Protein AF-0000000076057949 (afdb_homodimer)

InterPro domains:
  IPR003599 Immunoglobulin domain subtype [SM00409] (19-117)
  IPR007110 Immunoglobulin-like domain [PS50835] (12-117)
  IPR013106 Immunoglobulin V-set domain [PF07686] (18-107)
  IPR013106 Immunoglobulin V-set domain [SM00406] (29-106)
  IPR013783 Immunoglobulin-like fold [G3DSA:2.60.40.10] (4-109)
  IPR036179 Immunoglobulin-like domain superfamily [SSF48726] (15-109)
  IPR050150 Immunoglobulin Variable Light Chain [PTHR23267] (11-106)

Foldseek 3Di:
DPCVVPPPVLPLDKDKDWDPDDDDDAQAKDKIKIFIPWFFDDDPRFGAKWKWWAAPPDDIDTAAGRFAHGDPPHDPQWGKDDGGGMIMIMGGRDDPVRPTDMDMDGHHVNHDDDDDD/DPCVVPPPVLPLDKDKDWDPDDDDDAQAKDKIKIFIPWFFDDDPRFGAKWKWWAAPPDDIDTAAGRFAHGDPPHDPQWGKDDGGGMIMIMGGRDDPVRPTDMDMDGHHVNHDDDDDD

Solvent-accessible surface area (backbone atoms only — not comparable to full-atom values): 12285 Å² total; per-residue (Å²): 134,82,69,79,63,78,63,61,81,62,47,14,54,44,42,39,40,24,60,36,67,46,80,43,41,64,60,37,71,48,77,46,57,41,35,39,81,53,50,33,38,69,57,96,90,31,46,39,29,31,35,32,41,29,40,91,97,48,72,76,37,78,37,24,40,48,40,50,44,68,31,90,90,48,60,82,44,55,45,37,43,71,56,61,34,45,33,35,40,36,35,44,55,34,44,64,84,63,40,27,30,35,31,75,49,74,41,48,75,57,17,26,33,35,44,45,99,134,83,68,78,63,77,62,63,82,58,49,13,54,46,41,38,42,23,58,37,67,46,80,43,41,63,61,37,72,49,76,45,55,39,36,39,80,55,50,35,38,69,56,98,91,32,45,41,28,32,36,30,39,29,40,92,97,48,73,75,36,80,36,24,40,48,40,50,42,68,32,92,90,47,61,85,46,56,45,37,41,72,56,61,35,45,33,35,40,35,36,44,56,33,44,64,85,63,40,27,29,36,34,76,49,74,42,47,75,58,17,26,35,36,44,44,101

Secondary structure (DSSP, 8-state):
-------S---SEEEEE--SEEEE-TT--EEEEEEESSPPPEETTEE-EEEEEE-TTS--EEEEETTTEEPTT--TTEEEEEETTEEEEEE-S--GGG-EEEEEEE----SEEEEE-/-------S---SEEEEE--SEEEE-TT--EEEEEEESSPPPEETTEE-EEEEEE-TTS--EEEEETTTEEPTT--TTEEEEEETTEEEEEE-S--GGG-EEEEEEE----SEEEEE-

Sequence (234 aa):
MNDLFLSAGCSGQLTVTQPPVKTSTPGSTVTISCKTNQAVFTYSNQDYLHWYQQKSGQPPKLLIKYVSTRESGTPARFSGSGSSSDFTLTISGVQAEDAAVYYCQAFTGVGTGLTAHMNDLFLSAGCSGQLTVTQPPVKTSTPGSTVTISCKTNQAVFTYSNQDYLHWYQQKSGQPPKLLIKYVSTRESGTPARFSGSGSSSDFTLTISGVQAEDAAVYYCQAFTGVGTGLTAH

Nearest PDB structures (foldseek):
  6c9u-assembly1_L  TM=9.571E-01  e=1.011E-09  Homo sapiens
  6hgu-assembly2_L  TM=9.460E-01  e=1.191E-09  Mus musculus
  7s6d-assembly1_F  TM=8.930E-01  e=6.900E-10  Homo sapiens
  8ee0-assembly1_L-2  TM=9.539E-01  e=3.749E-09  Homo sapiens
  7s6d-assembly1_G  TM=8.900E-01  e=1.947E-09  Homo sapiens

pLDDT: mean 90.85, std 17.59, range [26.58, 98.88]

Organism: Dicentrarchus labrax (NCBI:txid13489)

Structure (mmCIF, N/CA/C/O backbone):
data_AF-0000000076057949-model_v1
#
loop_
_entity.id
_entity.type
_entity.pdbx_description
1 polymer 'Ig-like domain-containing protein'
#
loop_
_atom_site.group_PDB
_atom_site.id
_atom_site.type_symbol
_atom_site.label_atom_id
_atom_site.label_alt_id
_atom_site.label_comp_id
_atom_site.label_asym_id
_atom_site.label_entity_id
_atom_site.label_seq_id
_atom_site.pdbx_PDB_ins_code
_atom_site.Cartn_x
_atom_site.Cartn_y
_atom_site.Cartn_z
_atom_site.occupancy
_atom_site.B_iso_or_equiv
_atom_site.auth_seq_id
_atom_site.auth_comp_id
_atom_site.auth_asym_id
_atom_site.auth_atom_id
_atom_site.pdbx_PDB_model_num
ATOM 1 N N . MET A 1 1 ? 17.672 27.609 5.109 1 26.58 1 MET A N 1
ATOM 2 C CA . MET A 1 1 ? 16.359 27.547 4.477 1 26.58 1 MET A CA 1
ATOM 3 C C . MET A 1 1 ? 16.312 26.453 3.414 1 26.58 1 MET A C 1
ATOM 5 O O . MET A 1 1 ? 16.578 26.719 2.24 1 26.58 1 MET A O 1
ATOM 9 N N . ASN A 1 2 ? 16.953 25.328 3.699 1 26.84 2 ASN A N 1
ATOM 10 C CA . ASN A 1 2 ? 17.219 24.109 2.938 1 26.84 2 ASN A CA 1
ATOM 11 C C . ASN A 1 2 ? 15.922 23.484 2.418 1 26.84 2 ASN A C 1
ATOM 13 O O . ASN A 1 2 ? 15.117 22.984 3.199 1 26.84 2 ASN A O 1
ATOM 17 N N . ASP A 1 3 ? 15.367 24.125 1.371 1 32.06 3 ASP A N 1
ATOM 18 C CA . ASP A 1 3 ? 14.219 23.766 0.553 1 32.06 3 ASP A CA 1
ATOM 19 C C . ASP A 1 3 ? 14.312 22.312 0.081 1 32.06 3 ASP A C 1
ATOM 21 O O . ASP A 1 3 ? 14.992 22.031 -0.91 1 32.06 3 ASP A O 1
ATOM 25 N N . LEU A 1 4 ? 14.758 21.516 0.885 1 33.97 4 LEU A N 1
ATOM 26 C CA . LEU A 1 4 ? 14.812 20.141 0.366 1 33.97 4 LEU A CA 1
ATOM 27 C C . LEU A 1 4 ? 13.555 19.828 -0.431 1 33.97 4 LEU A C 1
ATOM 29 O O . LEU A 1 4 ? 12.484 19.609 0.147 1 33.97 4 LEU A O 1
ATOM 33 N N . PHE A 1 5 ? 13.32 20.766 -1.434 1 36.41 5 PHE A N 1
ATOM 34 C CA . PHE A 1 5 ? 12.234 20.625 -2.398 1 36.41 5 PHE A CA 1
ATOM 35 C C . PHE A 1 5 ? 12.266 19.25 -3.045 1 36.41 5 PHE A C 1
ATOM 37 O O . PHE A 1 5 ? 13.211 18.906 -3.762 1 36.41 5 PHE A O 1
ATOM 44 N N . LEU A 1 6 ? 11.922 18.281 -2.301 1 38.91 6 LEU A N 1
ATOM 45 C CA . LEU A 1 6 ? 11.664 17.016 -2.965 1 38.91 6 LEU A CA 1
ATOM 46 C C . LEU A 1 6 ? 10.977 17.234 -4.309 1 38.91 6 LEU A C 1
ATOM 48 O O . LEU A 1 6 ? 9.836 17.719 -4.355 1 38.91 6 LEU A O 1
ATOM 52 N N . SER A 1 7 ? 11.719 17.906 -5.336 1 33.53 7 SER A N 1
ATOM 53 C CA . SER A 1 7 ? 11.32 18.078 -6.73 1 33.53 7 SER A CA 1
ATOM 54 C C . SER A 1 7 ? 10.68 16.797 -7.277 1 33.53 7 SER A C 1
ATOM 56 O O . SER A 1 7 ? 10.602 16.609 -8.49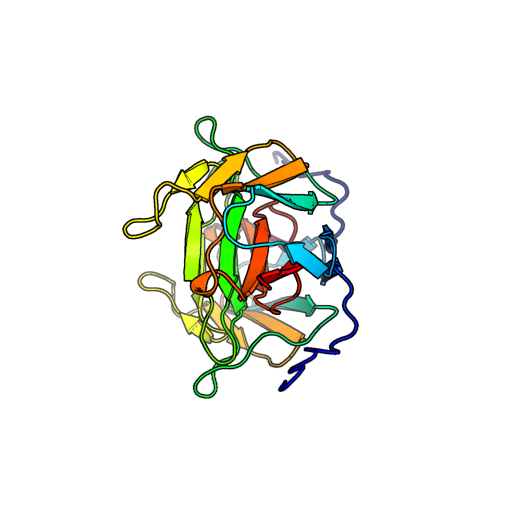2 1 33.53 7 SER A O 1
ATOM 58 N N . ALA A 1 8 ? 10.945 15.664 -6.719 1 40.59 8 ALA A N 1
ATOM 59 C CA . ALA A 1 8 ? 10.367 14.688 -7.637 1 40.59 8 ALA A CA 1
ATOM 60 C C . ALA A 1 8 ? 9.078 15.211 -8.258 1 40.59 8 ALA A C 1
ATOM 62 O O . ALA A 1 8 ? 8.383 16.031 -7.66 1 40.59 8 ALA A O 1
ATOM 63 N N . GLY A 1 9 ? 8.992 15.211 -9.594 1 41.53 9 GLY A N 1
ATOM 64 C CA . GLY A 1 9 ? 7.73 15.398 -10.289 1 41.53 9 GLY A CA 1
ATOM 65 C C . GLY A 1 9 ? 6.523 15.125 -9.414 1 41.53 9 GLY A C 1
ATOM 66 O O . GLY A 1 9 ? 6.297 13.984 -8.992 1 41.53 9 GLY A O 1
ATOM 67 N N . CYS A 1 10 ? 6.156 15.969 -8.594 1 48.06 10 CYS A N 1
ATOM 68 C CA . CYS A 1 10 ? 5.102 16.047 -7.59 1 48.06 10 CYS A CA 1
ATOM 69 C C . CYS A 1 10 ? 3.846 15.328 -8.055 1 48.06 10 CYS A C 1
ATOM 71 O O . CYS A 1 10 ? 2.893 15.961 -8.516 1 48.06 10 CYS A O 1
ATOM 73 N N . SER A 1 11 ? 3.904 14.508 -9.031 1 58.25 11 SER A N 1
ATOM 74 C CA . SER A 1 11 ? 2.572 14.023 -9.375 1 58.25 11 SER A CA 1
ATOM 75 C C . SER A 1 11 ? 1.945 13.258 -8.211 1 58.25 11 SER A C 1
ATOM 77 O O . SER A 1 11 ? 2.645 12.578 -7.461 1 58.25 11 SER A O 1
ATOM 79 N N . GLY A 1 12 ? 1.208 13.984 -7.43 1 76.44 12 GLY A N 1
ATOM 80 C CA . GLY A 1 12 ? 0.302 13.438 -6.434 1 76.44 12 GLY A CA 1
ATOM 81 C C . GLY A 1 12 ? -0.39 12.172 -6.891 1 76.44 12 GLY A C 1
ATOM 82 O O . GLY A 1 12 ? -1.424 11.789 -6.34 1 76.44 12 GLY A O 1
ATOM 83 N N . GLN A 1 13 ? 0.354 11.633 -8.125 1 91.44 13 GLN A N 1
ATOM 84 C CA . GLN A 1 13 ? -0.381 10.477 -8.617 1 91.44 13 GLN A CA 1
ATOM 85 C C . GLN A 1 13 ? 0.526 9.25 -8.727 1 91.44 13 GLN A C 1
ATOM 87 O O . GLN A 1 13 ? 1.551 9.289 -9.406 1 91.44 13 GLN A O 1
ATOM 92 N N . LEU A 1 14 ? 0.176 8.289 -8.07 1 93.5 14 LEU A N 1
ATOM 93 C CA . LEU A 1 14 ? 0.818 6.984 -8.188 1 93.5 14 LEU A CA 1
ATOM 94 C C . LEU A 1 14 ? -0.014 6.047 -9.055 1 93.5 14 LEU A C 1
ATOM 96 O O . LEU A 1 14 ? -1.227 5.926 -8.859 1 93.5 14 LEU A O 1
ATOM 100 N N . THR A 1 15 ? 0.694 5.445 -10.039 1 95.19 15 THR A N 1
ATOM 101 C CA . THR A 1 15 ? 0.052 4.414 -10.844 1 95.19 15 THR A CA 1
ATOM 102 C C . THR A 1 15 ? 0.803 3.092 -10.727 1 95.19 15 THR A C 1
ATOM 104 O O . THR A 1 15 ? 2.031 3.057 -10.836 1 95.19 15 THR A O 1
ATOM 107 N N . VAL A 1 16 ? 0.103 2.072 -10.43 1 95.88 16 VAL A N 1
ATOM 108 C CA . VAL A 1 16 ? 0.6 0.7 -10.375 1 95.88 16 VAL A CA 1
ATOM 109 C C . VAL A 1 16 ? -0.061 -0.131 -11.477 1 95.88 16 VAL A C 1
ATOM 111 O O . VAL A 1 16 ? -1.289 -0.164 -11.586 1 95.88 16 VAL A O 1
ATOM 114 N N . THR A 1 17 ? 0.812 -0.782 -12.273 1 96.56 17 THR A N 1
ATOM 115 C CA . THR A 1 17 ? 0.299 -1.527 -13.422 1 96.56 17 THR A CA 1
ATOM 116 C C . THR A 1 17 ? 0.653 -3.008 -13.305 1 96.56 17 THR A C 1
ATOM 118 O O . THR A 1 17 ? 1.817 -3.359 -13.102 1 96.56 17 THR A O 1
ATOM 121 N N . GLN A 1 18 ? -0.346 -3.861 -13.398 1 97.19 18 GLN A N 1
ATOM 122 C CA . GLN A 1 18 ? -0.23 -5.316 -13.422 1 97.19 18 GLN A CA 1
ATOM 123 C C . GLN A 1 18 ? -1.161 -5.926 -14.469 1 97.19 18 GLN A C 1
ATOM 125 O O . GLN A 1 18 ? -2.223 -5.367 -14.766 1 97.19 18 GLN A O 1
ATOM 130 N N . PRO A 1 19 ? -0.672 -7.078 -15.125 1 95.12 19 PRO A N 1
ATOM 131 C CA . PRO A 1 19 ? -1.662 -7.762 -15.961 1 95.12 19 PRO A CA 1
ATOM 132 C C . PRO A 1 19 ? -2.887 -8.219 -15.172 1 95.12 19 PRO A C 1
ATOM 134 O O . PRO A 1 19 ? -2.756 -8.688 -14.039 1 95.12 19 PRO A O 1
ATOM 137 N N . PRO A 1 20 ? -4.039 -8.086 -15.797 1 93.19 20 PRO A N 1
ATOM 138 C CA . PRO A 1 20 ? -5.254 -8.336 -15.023 1 93.19 20 PRO A CA 1
ATOM 139 C C . PRO A 1 20 ? -5.457 -9.812 -14.703 1 93.19 20 PRO A C 1
ATOM 141 O O . PRO A 1 20 ? -6.023 -10.148 -13.656 1 93.19 20 PRO A O 1
ATOM 144 N N . VAL A 1 21 ? -5.016 -10.672 -15.656 1 94.06 21 VAL A N 1
ATOM 145 C CA . VAL A 1 21 ? -5.316 -12.078 -15.438 1 94.06 21 VAL A CA 1
ATOM 146 C C . VAL A 1 21 ? -4.152 -12.938 -15.93 1 94.06 21 VAL A C 1
ATOM 148 O O . VAL A 1 21 ? -3.529 -12.625 -16.938 1 94.06 21 V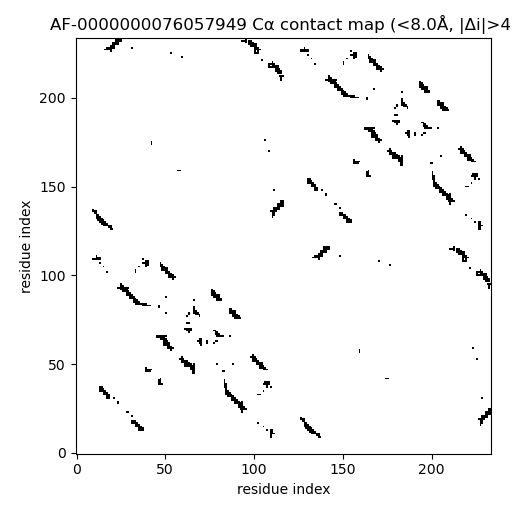AL A O 1
ATOM 151 N N . LYS A 1 22 ? -3.91 -13.992 -15.156 1 94.5 22 LYS A N 1
ATOM 152 C CA . LYS A 1 22 ? -3.002 -15.07 -15.547 1 94.5 22 LYS A CA 1
ATOM 153 C C . LYS A 1 22 ? -3.637 -16.438 -15.312 1 94.5 22 LYS A C 1
ATOM 155 O O . LYS A 1 22 ? -4.301 -16.656 -14.297 1 94.5 22 LYS A O 1
ATOM 160 N N . THR A 1 23 ? -3.521 -17.266 -16.328 1 93.38 23 THR A N 1
ATOM 161 C CA . THR A 1 23 ? -3.982 -18.656 -16.203 1 93.38 23 THR A CA 1
ATOM 162 C C . THR A 1 23 ? -2.801 -19.625 -16.203 1 93.38 23 THR A C 1
ATOM 164 O O . THR A 1 23 ? -1.881 -19.469 -17.016 1 93.38 23 THR A O 1
ATOM 167 N N . SER A 1 24 ? -2.855 -20.531 -15.242 1 94.25 24 SER A N 1
ATOM 168 C CA . SER A 1 24 ? -1.757 -21.484 -15.156 1 94.25 24 SER A CA 1
ATOM 169 C C . SER A 1 24 ? -2.271 -22.906 -14.883 1 94.25 24 SER A C 1
ATOM 171 O O . SER A 1 24 ? -3.441 -23.078 -14.539 1 94.25 24 SER A O 1
ATOM 173 N N . THR A 1 25 ? -1.437 -23.906 -15.18 1 94.81 25 THR A N 1
ATOM 174 C CA . THR A 1 25 ? -1.717 -25.297 -14.82 1 94.81 25 THR A CA 1
ATOM 175 C C . THR A 1 25 ? -0.937 -25.703 -13.57 1 94.81 25 THR A C 1
ATOM 177 O O . THR A 1 25 ? 0.199 -25.266 -13.375 1 94.81 25 THR A O 1
ATOM 180 N N . PRO A 1 26 ? -1.623 -26.547 -12.75 1 95.62 26 PRO A N 1
ATOM 181 C CA . PRO A 1 26 ? -0.889 -27 -11.57 1 95.62 26 PRO A CA 1
ATOM 182 C C . PRO A 1 26 ? 0.47 -27.609 -11.914 1 95.62 26 PRO A C 1
ATOM 184 O O . PRO A 1 26 ? 0.593 -28.344 -12.906 1 95.62 26 PRO A O 1
ATOM 187 N N . GLY A 1 27 ? 1.409 -27.25 -11.109 1 97.19 27 GLY A N 1
ATOM 188 C CA . GLY A 1 27 ? 2.75 -27.766 -11.328 1 97.19 27 GLY A CA 1
ATOM 189 C C . GLY A 1 27 ? 3.627 -26.828 -12.133 1 97.19 27 GLY A C 1
ATOM 190 O O . GLY A 1 27 ? 4.852 -26.969 -12.133 1 97.19 27 GLY A O 1
ATOM 191 N N . SER A 1 28 ? 3.014 -25.859 -12.781 1 97.44 28 SER A N 1
ATOM 192 C CA . SER A 1 28 ? 3.754 -24.922 -13.625 1 97.44 28 SER A CA 1
ATOM 193 C C . SER A 1 28 ? 4.332 -23.781 -12.805 1 97.44 28 SER A C 1
ATOM 195 O O . SER A 1 28 ? 4.105 -23.688 -11.594 1 97.44 28 SER A O 1
ATOM 197 N N . THR A 1 29 ? 5.199 -23 -13.375 1 98.31 29 THR A N 1
ATOM 198 C CA . THR A 1 29 ? 5.707 -21.75 -12.812 1 98.31 29 THR A CA 1
ATOM 199 C C . THR A 1 29 ? 5.043 -20.547 -13.461 1 98.31 29 THR A C 1
ATOM 201 O O . THR A 1 29 ? 4.938 -20.469 -14.688 1 98.31 29 THR A O 1
ATOM 204 N N . VAL A 1 30 ? 4.547 -19.656 -12.688 1 97.94 30 VAL A N 1
ATOM 205 C CA . VAL A 1 30 ? 3.918 -18.453 -13.195 1 97.94 30 VAL A CA 1
ATOM 206 C C . VAL A 1 30 ? 4.648 -17.219 -12.656 1 97.94 30 VAL A C 1
ATOM 208 O O . VAL A 1 30 ? 5.129 -17.234 -11.516 1 97.94 30 VAL A O 1
ATOM 211 N N . THR A 1 31 ? 4.754 -16.156 -13.5 1 98.5 31 THR A N 1
ATOM 212 C CA . THR A 1 31 ? 5.312 -14.883 -13.086 1 98.5 31 THR A CA 1
ATOM 213 C C . THR A 1 31 ? 4.281 -13.766 -13.234 1 98.5 31 THR A C 1
ATOM 215 O O . THR A 1 31 ? 3.514 -13.75 -14.195 1 98.5 31 THR A O 1
ATOM 218 N N . ILE A 1 32 ? 4.242 -12.906 -12.281 1 97.56 32 ILE A N 1
ATOM 219 C CA . ILE A 1 32 ? 3.359 -11.742 -12.289 1 97.56 32 ILE A CA 1
ATOM 220 C C . ILE A 1 32 ? 4.191 -10.469 -12.18 1 97.56 32 ILE A C 1
ATOM 222 O O . ILE A 1 32 ? 4.945 -10.289 -11.219 1 97.56 32 ILE A O 1
ATOM 226 N N . SER A 1 33 ? 4.023 -9.633 -13.148 1 98 33 SER A N 1
ATOM 227 C CA . SER A 1 33 ? 4.789 -8.391 -13.141 1 98 33 SER A CA 1
ATOM 228 C C . SER A 1 33 ? 4.035 -7.277 -12.422 1 98 33 SER A C 1
ATOM 230 O O . SER A 1 33 ? 2.803 -7.293 -12.367 1 98 33 SER A O 1
ATOM 232 N N . CYS A 1 34 ? 4.754 -6.332 -11.898 1 97.88 34 CYS A N 1
ATOM 233 C CA . CYS A 1 34 ? 4.25 -5.102 -11.297 1 97.88 34 CYS A CA 1
ATOM 234 C C . CYS A 1 34 ? 5.148 -3.922 -11.641 1 97.88 34 CYS A C 1
ATOM 236 O O . CYS A 1 34 ? 6.34 -3.926 -11.32 1 97.88 34 CYS A O 1
ATOM 238 N N . LYS A 1 35 ? 4.551 -2.93 -12.305 1 97.69 35 LYS A N 1
ATOM 239 C CA . LYS A 1 35 ? 5.289 -1.72 -12.648 1 97.69 35 LYS A CA 1
ATOM 240 C C . LYS A 1 35 ? 4.656 -0.488 -12.008 1 97.69 35 LYS A C 1
ATOM 242 O O . LYS A 1 35 ? 3.432 -0.364 -11.961 1 97.69 35 LYS A O 1
ATOM 247 N N . THR A 1 36 ? 5.5 0.344 -11.484 1 96.19 36 THR A N 1
ATOM 248 C CA . THR A 1 36 ? 5.055 1.631 -10.961 1 96.19 36 THR A CA 1
ATOM 249 C C . THR A 1 36 ? 5.559 2.773 -11.836 1 96.19 36 THR A C 1
ATOM 251 O O . THR A 1 36 ? 6.578 2.639 -12.516 1 96.19 36 THR A O 1
ATOM 254 N N . ASN A 1 37 ? 4.805 3.854 -11.836 1 95.19 37 ASN A N 1
ATOM 255 C CA . ASN A 1 37 ? 5.219 4.988 -12.656 1 95.19 37 ASN A CA 1
ATOM 256 C C . ASN A 1 37 ? 6.355 5.77 -12 1 95.19 37 ASN A C 1
ATOM 258 O O . ASN A 1 37 ? 6.945 6.656 -12.617 1 95.19 37 ASN A O 1
ATOM 262 N N . GLN A 1 38 ? 6.66 5.473 -10.742 1 93.5 38 GLN A N 1
ATOM 263 C CA . GLN A 1 38 ? 7.777 6.027 -9.984 1 93.5 38 GLN A CA 1
ATOM 264 C C . GLN A 1 38 ? 8.547 4.934 -9.25 1 93.5 38 GLN A C 1
ATOM 266 O O . GLN A 1 38 ? 7.965 3.932 -8.828 1 93.5 38 GLN A O 1
ATOM 271 N N . ALA A 1 39 ? 9.859 5.168 -9.164 1 96.12 39 ALA A N 1
ATOM 272 C CA . ALA A 1 39 ? 10.648 4.227 -8.375 1 96.12 39 ALA A CA 1
ATOM 273 C C . ALA A 1 39 ? 10.148 4.168 -6.934 1 96.12 39 ALA A C 1
ATOM 275 O O . ALA A 1 39 ? 9.703 5.18 -6.383 1 96.12 39 ALA A O 1
ATOM 276 N N . VAL A 1 40 ? 10.289 2.988 -6.332 1 97.56 40 VAL A N 1
ATOM 277 C CA . VAL A 1 40 ? 9.906 2.848 -4.934 1 97.56 40 VAL A CA 1
ATOM 278 C C . VAL A 1 40 ? 11.023 3.377 -4.035 1 97.56 40 VAL A C 1
ATOM 280 O O . VAL A 1 40 ? 12.164 3.539 -4.48 1 97.56 40 VAL A O 1
ATOM 283 N N . PHE A 1 41 ? 10.656 3.754 -2.879 1 96.62 41 PHE A N 1
ATOM 284 C CA . PHE A 1 41 ? 11.617 4.156 -1.856 1 96.62 41 PHE A CA 1
ATOM 285 C C . PHE A 1 41 ? 12.578 3.016 -1.532 1 96.62 41 PHE A C 1
ATOM 287 O O . PHE A 1 41 ? 12.164 1.855 -1.463 1 96.62 41 PHE A O 1
ATOM 294 N N . THR A 1 42 ? 13.852 3.34 -1.421 1 96.88 42 THR A N 1
ATOM 295 C CA . THR A 1 42 ? 14.883 2.381 -1.034 1 96.88 42 THR A CA 1
ATOM 296 C C . THR A 1 42 ? 15.523 2.779 0.29 1 96.88 42 THR A C 1
ATOM 298 O O . THR A 1 42 ? 15.883 3.941 0.485 1 96.88 42 THR A O 1
ATOM 301 N N . TYR A 1 43 ? 15.602 1.879 1.161 1 96.56 43 TY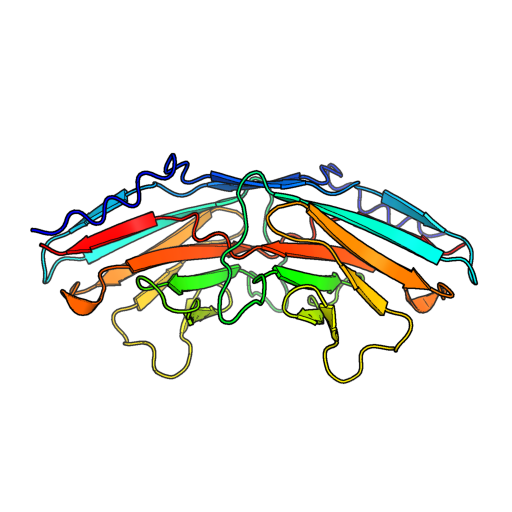R A N 1
ATOM 302 C CA . TYR A 1 43 ? 16.25 2.062 2.455 1 96.56 43 TYR A CA 1
ATOM 303 C C . TYR A 1 43 ? 17.031 0.817 2.852 1 96.56 43 TYR A C 1
ATOM 305 O O . TYR A 1 43 ? 16.516 -0.302 2.758 1 96.56 43 TYR A O 1
ATOM 313 N N . SER A 1 44 ? 18.375 0.979 3.346 1 95.75 44 SER A N 1
ATOM 314 C CA . SER A 1 44 ? 19.25 -0.122 3.73 1 95.75 44 SER A CA 1
ATOM 315 C C . SER A 1 44 ? 19.328 -1.183 2.637 1 95.75 44 SER A C 1
ATOM 317 O O . SER A 1 44 ? 19.188 -2.375 2.912 1 95.75 44 SER A O 1
ATOM 319 N N . ASN A 1 45 ? 19.266 -0.81 1.411 1 94.69 45 ASN A N 1
ATOM 320 C CA . ASN A 1 45 ? 19.438 -1.636 0.221 1 94.69 45 ASN A CA 1
ATOM 321 C C . ASN A 1 45 ? 18.203 -2.494 -0.046 1 94.69 45 ASN A C 1
ATOM 323 O O . ASN A 1 45 ? 18.297 -3.549 -0.676 1 94.69 45 ASN A O 1
ATOM 327 N N . GLN A 1 46 ? 17.141 -2.113 0.543 1 97.06 46 GLN A N 1
ATOM 328 C CA . GLN A 1 46 ? 15.891 -2.811 0.278 1 97.06 46 GLN A CA 1
ATOM 329 C C . GLN A 1 46 ? 14.875 -1.882 -0.378 1 97.06 46 GLN A C 1
ATOM 331 O O . GLN A 1 46 ? 14.68 -0.75 0.07 1 97.06 46 GLN A O 1
ATOM 336 N N . ASP A 1 47 ? 14.352 -2.367 -1.459 1 98.19 47 ASP A N 1
ATOM 337 C CA . ASP A 1 47 ? 13.242 -1.642 -2.08 1 98.19 47 ASP A CA 1
ATOM 338 C C . ASP A 1 47 ? 11.938 -1.903 -1.342 1 98.19 47 ASP A C 1
ATOM 340 O O . ASP A 1 47 ? 11.602 -3.053 -1.048 1 98.19 47 ASP A O 1
ATOM 344 N N . TYR A 1 48 ? 11.203 -0.817 -1.066 1 98.12 48 TYR A N 1
ATOM 345 C CA . TYR A 1 48 ? 9.992 -0.903 -0.264 1 98.12 48 TYR A CA 1
ATOM 346 C C . TYR A 1 48 ? 8.781 -1.229 -1.135 1 98.12 48 TYR A C 1
ATOM 348 O O . TYR A 1 48 ? 8.008 -0.337 -1.496 1 98.12 48 TYR A O 1
ATOM 356 N N . LEU A 1 49 ? 8.633 -2.445 -1.427 1 98.5 49 LEU A N 1
ATOM 357 C CA . LEU A 1 49 ? 7.5 -3.033 -2.137 1 98.5 49 LEU A CA 1
ATOM 358 C C . LEU A 1 49 ? 7.074 -4.348 -1.49 1 98.5 49 LEU A C 1
ATOM 360 O O . LEU A 1 49 ? 7.922 -5.168 -1.128 1 98.5 49 LEU A O 1
ATOM 364 N N . HIS A 1 50 ? 5.762 -4.496 -1.33 1 98.69 50 HIS A N 1
ATOM 365 C CA . HIS A 1 50 ? 5.215 -5.711 -0.736 1 98.69 50 HIS A CA 1
ATOM 366 C C . HIS A 1 50 ? 4.27 -6.418 -1.701 1 98.69 50 HIS A C 1
ATOM 368 O O . HIS A 1 50 ? 3.521 -5.766 -2.434 1 98.69 50 HIS A O 1
ATOM 374 N N . TRP A 1 51 ? 4.293 -7.77 -1.643 1 98.81 51 TRP A N 1
ATOM 375 C CA . TRP A 1 51 ? 3.332 -8.57 -2.395 1 98.81 51 TRP A CA 1
ATOM 376 C C . TRP A 1 51 ? 2.236 -9.102 -1.479 1 98.81 51 TRP A C 1
ATOM 378 O O . TRP A 1 51 ? 2.521 -9.633 -0.402 1 98.81 51 TRP A O 1
ATOM 388 N N . TYR A 1 52 ? 1.046 -8.938 -1.973 1 98.5 52 TYR A N 1
ATOM 389 C CA . TYR A 1 52 ? -0.116 -9.422 -1.238 1 98.5 52 TYR A CA 1
ATOM 390 C C . TYR A 1 52 ? -0.894 -10.445 -2.061 1 98.5 52 TYR A C 1
ATOM 392 O O . TYR A 1 52 ? -0.902 -10.383 -3.293 1 98.5 52 TYR A O 1
ATOM 400 N N . GLN A 1 53 ? -1.47 -11.359 -1.376 1 98.12 53 GLN A N 1
ATOM 401 C CA . GLN A 1 53 ? -2.445 -12.305 -1.897 1 98.12 53 GLN A CA 1
ATOM 402 C C . GLN A 1 53 ? -3.828 -12.062 -1.299 1 98.12 53 GLN A C 1
ATOM 404 O O . GLN A 1 53 ? -3.955 -11.828 -0.095 1 98.12 53 GLN A O 1
ATOM 409 N N . GLN A 1 54 ? -4.824 -12.062 -2.182 1 97.5 54 GLN A N 1
ATOM 410 C CA . GLN A 1 54 ? -6.188 -11.891 -1.686 1 97.5 54 GLN A CA 1
ATOM 411 C C . GLN A 1 54 ? -7.129 -12.93 -2.287 1 97.5 54 GLN A C 1
ATOM 413 O O . GLN A 1 54 ? -7.445 -12.875 -3.477 1 97.5 54 GLN A O 1
ATOM 418 N N . LYS A 1 55 ? -7.469 -13.828 -1.438 1 95.94 55 LYS A N 1
ATOM 419 C CA . LYS A 1 55 ? -8.461 -14.812 -1.846 1 95.94 55 LYS A CA 1
ATOM 420 C C . LYS A 1 55 ? -9.875 -14.242 -1.745 1 95.94 55 LYS A C 1
ATOM 422 O O . LYS A 1 55 ? -10.117 -13.305 -0.982 1 95.94 55 LYS A O 1
ATOM 427 N N . SER A 1 56 ? -10.781 -14.836 -2.537 1 93 56 SER A N 1
ATOM 428 C CA . SER A 1 56 ? -12.156 -14.336 -2.607 1 93 56 SER A CA 1
ATOM 429 C C . SER A 1 56 ? -12.781 -14.25 -1.219 1 93 56 SER A C 1
ATOM 431 O O . SER A 1 56 ? -12.75 -15.211 -0.455 1 93 56 SER A O 1
ATOM 433 N N . GLY A 1 57 ? -13.211 -12.938 -0.894 1 92.5 57 GLY A N 1
ATOM 434 C CA . GLY A 1 57 ? -13.93 -12.719 0.351 1 92.5 57 GLY A CA 1
ATOM 435 C C . GLY A 1 57 ? -13.016 -12.586 1.554 1 92.5 57 GLY A C 1
ATOM 436 O O . GLY A 1 57 ? -13.484 -12.438 2.684 1 92.5 57 GLY A O 1
ATOM 437 N N . GLN A 1 58 ? -11.789 -12.695 1.434 1 96.19 58 GLN A N 1
ATOM 438 C CA . GLN A 1 58 ? -10.836 -12.633 2.535 1 96.19 58 GLN A CA 1
ATOM 439 C C . GLN A 1 58 ? -9.992 -11.359 2.457 1 96.19 58 GLN A C 1
ATOM 441 O O . GLN A 1 58 ? -9.805 -10.797 1.377 1 96.19 58 GLN A O 1
ATOM 446 N N . PRO A 1 59 ? -9.539 -10.961 3.604 1 97 59 PRO A N 1
ATOM 447 C CA . PRO A 1 59 ? -8.625 -9.812 3.57 1 97 59 PRO A CA 1
ATOM 448 C C . PRO A 1 59 ? -7.289 -10.141 2.91 1 97 59 PRO A C 1
ATOM 450 O O . PRO A 1 59 ? -6.941 -11.312 2.76 1 97 59 PRO A O 1
ATOM 453 N N . PRO A 1 60 ? -6.605 -9.109 2.471 1 97.25 60 PRO A N 1
ATOM 454 C CA . PRO A 1 60 ? -5.289 -9.352 1.876 1 97.25 60 PRO A CA 1
ATOM 455 C C . PRO A 1 60 ? -4.305 -9.977 2.861 1 97.25 60 PRO A C 1
ATOM 457 O O . PRO A 1 60 ? -4.297 -9.617 4.043 1 97.25 60 PRO A O 1
ATOM 460 N N . LYS A 1 61 ? -3.553 -10.836 2.336 1 97.88 61 LYS A N 1
ATOM 461 C CA . LYS A 1 61 ? -2.484 -11.492 3.082 1 97.88 61 LYS A CA 1
ATOM 462 C C . LYS A 1 61 ? -1.113 -11.094 2.545 1 97.88 61 LYS A C 1
ATOM 464 O O . LYS A 1 61 ? -0.858 -11.195 1.343 1 97.88 61 LYS A O 1
ATOM 469 N N . LEU A 1 62 ? -0.265 -10.703 3.479 1 98.31 62 LEU A N 1
ATOM 470 C CA . LEU A 1 62 ? 1.101 -10.367 3.092 1 98.31 62 LEU A CA 1
ATOM 471 C C . LEU A 1 62 ? 1.896 -11.625 2.754 1 98.31 62 LEU A C 1
ATOM 473 O O . LEU A 1 62 ? 1.978 -12.547 3.566 1 98.31 62 LEU A O 1
ATOM 477 N N . LEU A 1 63 ? 2.49 -11.703 1.581 1 98.81 63 LEU A N 1
ATOM 478 C CA . LEU A 1 63 ? 3.291 -12.844 1.152 1 98.81 63 LEU A CA 1
ATOM 479 C C . LEU A 1 63 ? 4.781 -12.539 1.267 1 98.81 63 LEU A C 1
ATOM 481 O O . LEU A 1 63 ? 5.539 -13.328 1.834 1 98.81 63 LEU A O 1
ATOM 485 N N . ILE A 1 64 ? 5.172 -11.422 0.686 1 98.88 64 ILE A N 1
ATOM 486 C CA . ILE A 1 64 ? 6.578 -11.062 0.542 1 98.88 64 ILE A CA 1
ATOM 487 C C . ILE A 1 64 ? 6.766 -9.578 0.863 1 98.88 64 ILE A C 1
ATOM 489 O O . ILE A 1 64 ? 6.039 -8.727 0.344 1 98.88 64 ILE A O 1
ATOM 493 N N . LYS A 1 65 ? 7.723 -9.289 1.68 1 98.38 65 LYS A N 1
ATOM 494 C CA . LYS A 1 65 ? 8.078 -7.914 2.029 1 98.38 65 LYS A CA 1
ATOM 495 C C . LYS A 1 65 ? 9.367 -7.484 1.324 1 98.38 65 LYS A C 1
ATOM 497 O O . LYS A 1 65 ? 10.258 -8.305 1.093 1 98.38 65 LYS A O 1
ATOM 502 N N . TYR A 1 66 ? 9.438 -6.203 1.057 1 98.44 66 TYR A N 1
ATOM 503 C CA . TYR A 1 66 ? 10.664 -5.633 0.51 1 98.44 66 TYR A CA 1
ATOM 504 C C . TYR A 1 66 ? 11.148 -6.434 -0.692 1 98.44 66 TYR A C 1
ATOM 506 O O . TYR A 1 66 ? 12.32 -6.816 -0.758 1 98.44 66 TYR A O 1
ATOM 514 N N . VAL A 1 67 ? 10.211 -6.703 -1.474 1 98.62 67 VAL A N 1
ATOM 515 C CA . VAL A 1 67 ? 10.422 -7.285 -2.795 1 98.62 67 VAL A CA 1
ATOM 516 C C . VAL A 1 67 ? 10.656 -8.789 -2.668 1 98.62 67 VAL A C 1
ATOM 518 O O . VAL A 1 67 ? 10.008 -9.586 -3.35 1 98.62 67 VAL A O 1
ATOM 521 N N . SER A 1 68 ? 11.531 -9.203 -1.731 1 98.56 68 SER A N 1
ATOM 522 C CA . SER A 1 68 ? 11.961 -10.594 -1.86 1 98.56 68 SER A CA 1
ATOM 523 C C . SER A 1 68 ? 11.969 -11.297 -0.507 1 98.56 68 SER A C 1
ATOM 525 O O . SER A 1 68 ? 12.328 -12.477 -0.414 1 98.56 68 SER A O 1
ATOM 527 N N . THR A 1 69 ? 11.641 -10.68 0.541 1 98.56 69 THR A N 1
ATOM 528 C CA . THR A 1 69 ? 11.625 -11.297 1.861 1 98.56 69 THR A CA 1
ATOM 529 C C . THR A 1 69 ? 10.273 -11.953 2.133 1 98.56 69 THR A C 1
ATOM 531 O O . THR A 1 69 ? 9.273 -11.273 2.371 1 98.56 69 THR A O 1
ATOM 534 N N . ARG A 1 70 ? 10.281 -13.242 2.213 1 98.62 70 ARG A N 1
ATOM 535 C CA . ARG A 1 70 ? 9.039 -13.969 2.438 1 98.62 70 ARG A CA 1
ATOM 536 C C . ARG A 1 70 ? 8.547 -13.781 3.871 1 98.62 70 ARG A C 1
ATOM 538 O O . ARG A 1 70 ? 9.344 -13.828 4.812 1 98.62 70 ARG A O 1
ATOM 545 N N . GLU A 1 71 ? 7.281 -13.531 3.943 1 98.5 71 GLU A N 1
ATOM 546 C CA . GLU A 1 71 ? 6.637 -13.5 5.254 1 98.5 71 GLU A CA 1
ATOM 547 C C . GLU A 1 71 ? 6.559 -14.891 5.867 1 98.5 71 GLU A C 1
ATOM 549 O O . GLU A 1 71 ? 6.406 -15.883 5.148 1 98.5 71 GLU A O 1
ATOM 554 N N . SER A 1 72 ? 6.566 -14.898 7.238 1 97.94 72 SER A N 1
ATOM 555 C CA . SER A 1 72 ? 6.418 -16.188 7.91 1 97.94 72 SER A CA 1
ATOM 556 C C . SER A 1 72 ? 5.156 -16.906 7.449 1 97.94 72 SER A C 1
ATOM 558 O O . SER A 1 72 ? 4.094 -16.297 7.332 1 97.94 72 SER A O 1
ATOM 560 N N . GLY A 1 73 ? 5.328 -18.203 7.152 1 97.75 73 GLY A N 1
ATOM 561 C CA . GLY A 1 73 ? 4.188 -19.016 6.758 1 97.75 73 GLY A CA 1
ATOM 562 C C . GLY A 1 73 ? 3.982 -19.062 5.254 1 97.75 73 GLY A C 1
ATOM 563 O O . GLY A 1 73 ? 3.191 -19.875 4.758 1 97.75 73 GLY A O 1
ATOM 564 N N . THR A 1 74 ? 4.637 -18.188 4.516 1 98.5 74 THR A N 1
ATOM 565 C CA . THR A 1 74 ? 4.547 -18.219 3.061 1 98.5 74 THR A CA 1
ATOM 566 C C . THR A 1 74 ? 5.359 -19.375 2.49 1 98.5 74 THR A C 1
ATOM 568 O O . THR A 1 74 ? 6.543 -19.516 2.803 1 98.5 74 THR A O 1
ATOM 571 N N . PRO A 1 75 ? 4.734 -20.188 1.709 1 98.31 75 PRO A N 1
ATOM 572 C CA . PRO A 1 75 ? 5.461 -21.328 1.143 1 98.31 75 PRO A CA 1
ATOM 573 C C . PRO A 1 75 ? 6.707 -20.906 0.365 1 98.31 75 PRO A C 1
ATOM 575 O O . PRO A 1 75 ? 6.738 -19.812 -0.212 1 98.31 75 PRO A O 1
ATOM 578 N N . ALA A 1 76 ? 7.664 -21.797 0.253 1 97.94 76 ALA A N 1
ATOM 579 C CA . ALA A 1 76 ? 8.953 -21.531 -0.385 1 97.94 76 ALA A CA 1
ATOM 580 C C . ALA A 1 76 ? 8.789 -21.359 -1.894 1 97.94 76 ALA A C 1
ATOM 582 O O . ALA A 1 76 ? 9.695 -20.859 -2.568 1 97.94 76 ALA A O 1
ATOM 583 N N . ARG A 1 77 ? 7.719 -21.75 -2.447 1 97.88 77 ARG A N 1
ATOM 584 C CA . ARG A 1 77 ? 7.5 -21.672 -3.887 1 97.88 77 ARG A CA 1
ATOM 585 C C . ARG A 1 77 ? 7.273 -20.234 -4.328 1 97.88 77 ARG A C 1
ATOM 587 O O . ARG A 1 77 ? 7.297 -19.938 -5.52 1 97.88 77 ARG A O 1
ATOM 594 N N . PHE A 1 78 ? 6.988 -19.344 -3.359 1 98.81 78 PHE A N 1
ATOM 595 C CA . PHE A 1 78 ? 6.812 -17.922 -3.668 1 98.81 78 PHE A CA 1
ATOM 596 C C . PHE A 1 78 ? 8.133 -17.172 -3.559 1 98.81 78 PHE A C 1
ATOM 598 O O . PHE A 1 78 ? 8.859 -17.328 -2.57 1 98.81 78 PHE A O 1
ATOM 605 N N . SER A 1 79 ? 8.383 -16.391 -4.59 1 98.88 79 SER A N 1
ATOM 606 C CA . SER A 1 79 ? 9.57 -15.539 -4.555 1 98.88 79 SER A CA 1
ATOM 607 C C . SER A 1 79 ? 9.328 -14.234 -5.309 1 98.88 79 SER A C 1
ATOM 609 O O . SER A 1 79 ? 8.469 -14.172 -6.191 1 98.88 79 SER A O 1
ATOM 611 N N . GLY A 1 80 ? 9.977 -13.188 -4.852 1 98.81 80 GLY A N 1
ATOM 612 C CA . GLY A 1 80 ? 9.898 -11.891 -5.508 1 98.81 80 GLY A CA 1
ATOM 613 C C . GLY A 1 80 ? 11.25 -11.383 -5.988 1 98.81 80 GLY A C 1
ATOM 614 O O . GLY A 1 80 ? 12.281 -11.664 -5.371 1 98.81 80 GLY A O 1
ATOM 615 N N . SER A 1 81 ? 11.172 -10.625 -7.066 1 98.88 81 SER A N 1
ATOM 616 C CA . SER A 1 81 ? 12.375 -10.016 -7.625 1 98.88 81 SER A CA 1
ATOM 617 C C . SER A 1 81 ? 12.07 -8.672 -8.281 1 98.88 81 SER A C 1
ATOM 619 O O . SER A 1 81 ? 10.906 -8.273 -8.367 1 98.88 81 SER A O 1
ATOM 621 N N . GLY A 1 82 ? 13.156 -8.008 -8.719 1 98.56 82 GLY A N 1
ATOM 622 C CA . GLY A 1 82 ? 13.039 -6.707 -9.352 1 98.56 82 GLY A CA 1
ATOM 623 C C . GLY A 1 82 ? 13.586 -5.578 -8.5 1 98.56 82 GLY A C 1
ATOM 624 O O . GLY A 1 82 ? 14.062 -5.809 -7.383 1 98.56 82 GLY A O 1
ATOM 625 N N . SER A 1 83 ? 13.438 -4.418 -9.094 1 98.06 83 SER A N 1
ATOM 626 C CA . SER A 1 83 ? 13.969 -3.242 -8.406 1 98.06 83 SER A CA 1
ATOM 627 C C . SER A 1 83 ? 13.398 -1.958 -9.008 1 98.06 83 SER A C 1
ATOM 629 O O . SER A 1 83 ? 12.805 -1.979 -10.086 1 98.06 83 SER A O 1
ATOM 631 N N . SER A 1 84 ? 13.57 -0.868 -8.211 1 97.19 84 SER A N 1
ATOM 632 C CA . SER A 1 84 ? 13.227 0.492 -8.617 1 97.19 84 SER A CA 1
ATOM 633 C C . SER A 1 84 ? 11.742 0.614 -8.945 1 97.19 84 SER A C 1
ATOM 635 O O . SER A 1 84 ? 10.922 0.8 -8.047 1 97.19 84 SER A O 1
ATOM 637 N N . SER A 1 85 ? 11.328 0.255 -10.172 1 97.94 85 SER A N 1
ATOM 638 C CA . SER A 1 85 ? 9.938 0.464 -10.555 1 97.94 85 SER A CA 1
ATOM 639 C C . SER A 1 85 ? 9.375 -0.752 -11.281 1 97.94 85 SER A C 1
ATOM 641 O O . SER A 1 85 ? 8.281 -0.695 -11.844 1 97.94 85 SER A O 1
ATOM 643 N N . ASP A 1 86 ? 10.156 -1.866 -11.367 1 98.62 86 ASP A N 1
ATOM 644 C CA . ASP A 1 86 ? 9.805 -3.068 -12.117 1 98.62 86 ASP A CA 1
ATOM 645 C C . ASP A 1 86 ? 10.031 -4.324 -11.273 1 98.62 86 ASP A C 1
ATOM 647 O O . ASP A 1 86 ? 11.172 -4.668 -10.961 1 98.62 86 ASP A O 1
ATOM 651 N N . PHE A 1 87 ? 8.938 -5.016 -10.992 1 98.75 87 PHE A N 1
ATOM 652 C CA . PHE A 1 87 ? 9.016 -6.117 -10.039 1 98.75 87 PHE A CA 1
ATOM 653 C C . PHE A 1 87 ? 8.273 -7.34 -10.562 1 98.75 87 PHE A C 1
ATOM 655 O O . PHE A 1 87 ? 7.418 -7.219 -11.445 1 98.75 87 PHE A O 1
ATOM 662 N N . THR A 1 88 ? 8.672 -8.477 -10.047 1 98.88 88 THR A N 1
ATOM 663 C CA . THR A 1 88 ? 8.062 -9.734 -10.477 1 98.88 88 THR A CA 1
ATOM 664 C C . THR A 1 88 ? 7.82 -10.656 -9.289 1 98.88 88 THR A C 1
ATOM 666 O O . THR A 1 88 ? 8.711 -10.852 -8.461 1 98.88 88 THR A O 1
ATOM 669 N N . LEU A 1 89 ? 6.648 -11.148 -9.164 1 98.88 89 LEU A N 1
ATOM 670 C CA . LEU A 1 89 ? 6.324 -12.273 -8.297 1 98.88 89 LEU A CA 1
ATOM 671 C C . LEU A 1 89 ? 6.41 -13.594 -9.062 1 98.88 89 LEU A C 1
ATOM 673 O O . LEU A 1 89 ? 5.836 -13.719 -10.148 1 98.88 89 LEU A O 1
ATOM 677 N N . THR A 1 90 ? 7.129 -14.531 -8.562 1 98.88 90 THR A N 1
ATOM 678 C CA . THR A 1 90 ? 7.223 -15.859 -9.164 1 98.88 90 THR A CA 1
ATOM 679 C C . THR A 1 90 ? 6.609 -16.906 -8.25 1 98.88 90 THR A C 1
ATOM 681 O O . THR A 1 90 ? 6.918 -16.969 -7.059 1 98.88 90 THR A O 1
ATOM 684 N N . ILE A 1 91 ? 5.727 -17.703 -8.758 1 98.62 91 ILE A N 1
ATOM 685 C CA . ILE A 1 91 ? 5.152 -18.859 -8.07 1 98.62 91 ILE A CA 1
ATOM 686 C C . ILE A 1 91 ? 5.551 -20.141 -8.789 1 98.62 91 ILE A C 1
ATOM 688 O O . ILE A 1 91 ? 5.109 -20.391 -9.914 1 98.62 91 ILE A O 1
ATOM 692 N N . SER A 1 92 ? 6.352 -20.891 -8.156 1 98.5 92 SER A N 1
ATOM 693 C CA . SER A 1 92 ? 6.758 -22.172 -8.734 1 98.5 92 SER A CA 1
ATOM 694 C C . SER A 1 92 ? 5.848 -23.312 -8.266 1 98.5 92 SER A C 1
ATOM 696 O O . SER A 1 92 ? 5.297 -23.25 -7.164 1 98.5 92 SER A O 1
ATOM 698 N N . GLY A 1 93 ? 5.703 -24.344 -9.141 1 97.94 93 GLY A N 1
ATOM 699 C CA . GLY A 1 93 ? 4.855 -25.453 -8.75 1 97.94 93 GLY A CA 1
ATOM 700 C C . GLY A 1 93 ? 3.467 -25.031 -8.32 1 97.94 93 GLY A C 1
ATOM 701 O O . GLY A 1 93 ? 2.998 -25.422 -7.242 1 97.94 93 GLY A O 1
ATOM 702 N N . VAL A 1 94 ? 2.832 -24.266 -9.141 1 97.94 94 VAL A N 1
ATOM 703 C CA . VAL A 1 94 ? 1.524 -23.688 -8.859 1 97.94 94 VAL A CA 1
ATOM 704 C C . VAL A 1 94 ? 0.566 -24.781 -8.391 1 97.94 94 VAL A C 1
ATOM 706 O O . VAL A 1 94 ? 0.546 -25.875 -8.945 1 97.94 94 VAL A O 1
ATOM 709 N N . GLN A 1 95 ? -0.157 -24.5 -7.352 1 97.12 95 GLN A N 1
ATOM 710 C CA . G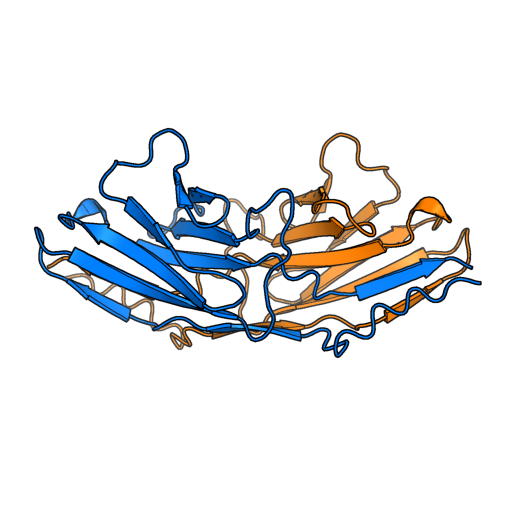LN A 1 95 ? -1.192 -25.375 -6.812 1 97.12 95 GLN A CA 1
ATOM 711 C C . GLN A 1 95 ? -2.58 -24.75 -6.992 1 97.12 95 GLN A C 1
ATOM 713 O O . GLN A 1 95 ? -2.707 -23.547 -7.223 1 97.12 95 GLN A O 1
ATOM 718 N N . ALA A 1 96 ? -3.6 -25.594 -6.898 1 94.75 96 ALA A N 1
ATOM 719 C CA . ALA A 1 96 ? -4.977 -25.125 -7.012 1 94.75 96 ALA A CA 1
ATOM 720 C C . ALA A 1 96 ? -5.281 -24.062 -5.961 1 94.75 96 ALA A C 1
ATOM 722 O O . ALA A 1 96 ? -6.02 -23.109 -6.227 1 94.75 96 ALA A O 1
ATOM 723 N N . GLU A 1 97 ? -4.672 -24.219 -4.785 1 95.62 97 GLU A N 1
ATOM 724 C CA . GLU A 1 97 ? -4.957 -23.312 -3.674 1 95.62 97 GLU A CA 1
ATOM 725 C C . GLU A 1 97 ? -4.344 -21.938 -3.906 1 95.62 97 GLU A C 1
ATOM 727 O O . GLU A 1 97 ? -4.648 -20.984 -3.182 1 95.62 97 GLU A O 1
ATOM 732 N N . ASP A 1 98 ? -3.557 -21.797 -4.91 1 97.31 98 ASP A N 1
ATOM 733 C CA . ASP A 1 98 ? -2.896 -20.516 -5.195 1 97.31 98 ASP A CA 1
ATOM 734 C C . ASP A 1 98 ? -3.822 -19.578 -5.965 1 97.31 98 ASP A C 1
ATOM 736 O O . ASP A 1 98 ? -3.475 -18.422 -6.211 1 97.31 98 ASP A O 1
ATOM 740 N N . ALA A 1 99 ? -5 -20.047 -6.449 1 96.12 99 ALA A N 1
ATOM 741 C CA . ALA A 1 99 ? -5.957 -19.156 -7.109 1 96.12 99 ALA A CA 1
ATOM 742 C C . ALA A 1 99 ? -6.324 -17.984 -6.211 1 96.12 99 ALA A C 1
ATOM 744 O O . ALA A 1 99 ? -6.742 -18.172 -5.066 1 96.12 99 ALA A O 1
ATOM 745 N N . ALA A 1 100 ? -6.121 -16.797 -6.656 1 96.5 100 ALA A N 1
ATOM 746 C CA . ALA A 1 100 ? -6.324 -15.562 -5.906 1 96.5 100 ALA A CA 1
ATOM 747 C C . ALA A 1 100 ? -5.996 -14.344 -6.762 1 96.5 100 ALA A C 1
ATOM 749 O O . ALA A 1 100 ? -5.621 -14.477 -7.93 1 96.5 100 ALA A O 1
ATOM 750 N N . VAL A 1 101 ? -6.238 -13.164 -6.199 1 96.38 101 VAL A N 1
ATOM 751 C CA . VAL A 1 101 ? -5.691 -11.93 -6.758 1 96.38 101 VAL A CA 1
ATOM 752 C C . VAL A 1 101 ? -4.379 -11.586 -6.059 1 96.38 101 VAL A C 1
ATOM 754 O O . VAL A 1 101 ? -4.289 -11.625 -4.832 1 96.38 101 VAL A O 1
ATOM 757 N N . TYR A 1 102 ? -3.434 -11.352 -6.867 1 97.19 102 TYR A N 1
ATOM 758 C CA . TYR A 1 102 ? -2.137 -10.914 -6.359 1 97.19 102 TYR A CA 1
ATOM 759 C C . TYR A 1 102 ? -1.858 -9.469 -6.742 1 97.19 102 TYR A C 1
ATOM 761 O O . TYR A 1 102 ? -2.102 -9.062 -7.883 1 97.19 102 TYR A O 1
ATOM 769 N N . TYR A 1 103 ? -1.387 -8.672 -5.805 1 96.75 103 TYR A N 1
ATOM 770 C CA . TYR A 1 103 ? -1.026 -7.301 -6.164 1 96.75 103 TYR A CA 1
ATOM 771 C C . TYR A 1 103 ? 0.13 -6.801 -5.305 1 96.75 103 TYR A C 1
ATOM 773 O O . TYR A 1 103 ? 0.366 -7.312 -4.211 1 96.75 103 TYR A O 1
ATOM 781 N N . CYS A 1 104 ? 0.904 -5.879 -5.902 1 97.56 104 CYS A N 1
ATOM 782 C CA . CYS A 1 104 ? 2.01 -5.273 -5.172 1 97.56 104 CYS A CA 1
ATOM 783 C C . CYS A 1 104 ? 1.588 -3.953 -4.535 1 97.56 104 CYS A C 1
ATOM 785 O O . CYS A 1 104 ? 0.653 -3.305 -5.008 1 97.56 104 CYS A O 1
ATOM 787 N N . GLN A 1 105 ? 2.082 -3.652 -3.391 1 97.44 105 GLN A N 1
ATOM 788 C CA . GLN A 1 105 ? 1.98 -2.365 -2.707 1 97.44 105 GLN A CA 1
ATOM 789 C C . GLN A 1 105 ? 3.32 -1.637 -2.705 1 97.44 105 GLN A C 1
ATOM 791 O O . GLN A 1 105 ? 4.273 -2.082 -2.066 1 97.44 105 GLN A O 1
ATOM 796 N N . ALA A 1 106 ? 3.332 -0.5 -3.422 1 97.5 106 ALA A N 1
ATOM 797 C CA . ALA A 1 106 ? 4.582 0.229 -3.629 1 97.5 106 ALA A CA 1
ATOM 798 C C . ALA A 1 106 ? 4.652 1.461 -2.732 1 97.5 106 ALA A C 1
ATOM 800 O O . ALA A 1 106 ? 3.697 2.238 -2.656 1 97.5 106 ALA A O 1
ATOM 801 N N . PHE A 1 107 ? 5.723 1.578 -2.02 1 96.88 107 PHE A N 1
ATOM 802 C CA . PHE A 1 107 ? 6.016 2.777 -1.244 1 96.88 107 PHE A CA 1
ATOM 803 C C . PHE A 1 107 ? 6.953 3.703 -2.012 1 96.88 107 PHE A C 1
ATOM 805 O O . PHE A 1 107 ? 8.172 3.518 -1.99 1 96.88 107 PHE A O 1
ATOM 812 N N . THR A 1 108 ? 6.344 4.645 -2.66 1 93.38 108 THR A N 1
ATOM 813 C CA . THR A 1 108 ? 7.105 5.492 -3.57 1 93.38 108 THR A CA 1
ATOM 814 C C . THR A 1 108 ? 7.371 6.859 -2.945 1 93.38 108 THR A C 1
ATOM 816 O O . THR A 1 108 ? 8.195 7.625 -3.443 1 93.38 108 THR A O 1
ATOM 819 N N . GLY A 1 109 ? 6.668 7.137 -1.859 1 89.81 109 GLY A N 1
ATOM 820 C CA . GLY A 1 109 ? 6.715 8.492 -1.326 1 89.81 109 GLY A CA 1
ATOM 821 C C . GLY A 1 109 ? 5.84 9.461 -2.096 1 89.81 109 GLY A C 1
ATOM 822 O O . GLY A 1 109 ? 5.766 10.648 -1.75 1 89.81 109 GLY A O 1
ATOM 823 N N . VAL A 1 110 ? 5.266 8.977 -3.16 1 89.44 110 VAL A N 1
ATOM 824 C CA . VAL A 1 110 ? 4.301 9.812 -3.869 1 89.44 110 VAL A CA 1
ATOM 825 C C . VAL A 1 110 ? 3.08 10.055 -2.984 1 89.44 110 VAL A C 1
ATOM 827 O O . VAL A 1 110 ? 2.412 9.109 -2.562 1 89.44 110 VAL A O 1
ATOM 830 N N . GLY A 1 111 ? 2.836 11.164 -2.648 1 95.19 111 GLY A N 1
ATOM 831 C CA . GLY A 1 111 ? 1.766 11.625 -1.777 1 95.19 111 GLY A CA 1
ATOM 832 C C . GLY A 1 111 ? 1.746 13.133 -1.596 1 95.19 111 GLY A C 1
ATOM 833 O O . GLY A 1 111 ? 2.025 13.875 -2.535 1 95.19 111 GLY A O 1
ATOM 834 N N . THR A 1 112 ? 1.282 13.625 -0.51 1 95.88 112 THR A N 1
ATOM 835 C CA . THR A 1 112 ? 1.196 15.055 -0.225 1 95.88 112 THR A CA 1
ATOM 836 C C . THR A 1 112 ? 2.316 15.484 0.718 1 95.88 112 THR A C 1
ATOM 838 O O . THR A 1 112 ? 2.396 15.008 1.853 1 95.88 112 THR A O 1
ATOM 841 N N . GLY A 1 113 ? 3.193 16.297 0.21 1 95.94 113 GLY A N 1
ATOM 842 C CA . GLY A 1 113 ? 4.176 16.906 1.092 1 95.94 113 GLY A CA 1
ATOM 843 C C . GLY A 1 113 ? 3.6 18.016 1.961 1 95.94 113 GLY A C 1
ATOM 844 O O . GLY A 1 113 ? 2.975 18.938 1.454 1 95.94 113 GLY A O 1
ATOM 845 N N . LEU A 1 114 ? 3.783 17.859 3.273 1 95.69 114 LEU A N 1
ATOM 846 C CA . LEU A 1 114 ? 3.311 18.875 4.211 1 95.69 114 LEU A CA 1
ATOM 847 C C . LEU A 1 114 ? 4.48 19.672 4.789 1 95.69 114 LEU A C 1
ATOM 849 O O . LEU A 1 114 ? 5.434 19.078 5.305 1 95.69 114 LEU A O 1
ATOM 853 N N . THR A 1 115 ? 4.438 20.938 4.609 1 92.5 115 THR A N 1
ATOM 854 C CA . THR A 1 115 ? 5.367 21.828 5.281 1 92.5 115 THR A CA 1
ATOM 855 C C . THR A 1 115 ? 4.629 22.734 6.258 1 92.5 115 THR A C 1
ATOM 857 O O . THR A 1 115 ? 3.498 23.156 5.992 1 92.5 115 THR A O 1
ATOM 860 N N . ALA A 1 116 ? 5.203 22.875 7.48 1 85 116 ALA A N 1
ATOM 861 C CA . ALA A 1 116 ? 4.645 23.75 8.5 1 85 116 ALA A CA 1
ATOM 862 C C . ALA A 1 116 ? 5.582 24.922 8.781 1 85 116 ALA A C 1
ATOM 864 O O . ALA A 1 116 ? 6.723 24.719 9.211 1 85 116 ALA A O 1
ATOM 865 N N . HIS A 1 117 ? 5.227 26.156 8.328 1 81.06 117 HIS A N 1
ATOM 866 C CA . HIS A 1 117 ? 6 27.344 8.664 1 81.06 117 HIS A CA 1
ATOM 867 C C . HIS A 1 117 ? 5.086 28.5 9.031 1 81.06 117 HIS A C 1
ATOM 869 O O . HIS A 1 117 ? 3.924 28.547 8.625 1 81.06 117 HIS A O 1
ATOM 875 N N . MET B 1 1 ? -18.625 -24.688 -12.164 1 26.81 1 MET B N 1
ATOM 876 C CA . MET B 1 1 ? -17.656 -23.938 -12.945 1 26.81 1 MET B CA 1
ATOM 877 C C . MET B 1 1 ? -17.828 -22.438 -12.742 1 26.81 1 MET B C 1
ATOM 879 O O . MET B 1 1 ? -18.469 -21.766 -13.562 1 26.81 1 MET B O 1
ATOM 883 N N . ASN B 1 2 ? -18.219 -22.047 -11.539 1 26.83 2 ASN B N 1
ATOM 884 C CA . ASN B 1 2 ? -18.578 -20.734 -11.008 1 26.83 2 ASN B CA 1
ATOM 885 C C . ASN B 1 2 ? -17.453 -19.703 -11.234 1 26.83 2 ASN B C 1
ATOM 887 O O . ASN B 1 2 ? -16.375 -19.828 -10.664 1 26.83 2 ASN B O 1
ATOM 891 N N . ASP B 1 3 ? -17.406 -19.219 -12.5 1 32.03 3 ASP B N 1
ATOM 892 C CA . ASP B 1 3 ? -16.562 -18.172 -13.07 1 32.03 3 ASP B CA 1
ATOM 893 C C . ASP B 1 3 ? -16.594 -16.922 -12.203 1 32.03 3 ASP B C 1
ATOM 895 O O . ASP B 1 3 ? -17.516 -16.109 -12.297 1 32.03 3 ASP B O 1
ATOM 899 N N . LEU B 1 4 ? -16.562 -17.078 -10.984 1 34.06 4 LEU B N 1
ATOM 900 C CA . LEU B 1 4 ? -16.547 -15.812 -10.25 1 34.06 4 LEU B CA 1
ATOM 901 C C . LEU B 1 4 ? -15.648 -14.797 -10.938 1 34.06 4 LEU B C 1
ATOM 903 O O . LEU B 1 4 ? -14.422 -14.922 -10.891 1 34.06 4 LEU B O 1
ATOM 907 N N . PHE B 1 5 ? -16.031 -14.562 -12.281 1 35.53 5 PHE B N 1
ATOM 908 C CA . PHE B 1 5 ? -15.414 -13.547 -13.133 1 35.53 5 PHE B CA 1
ATOM 909 C C . PHE B 1 5 ? -15.367 -12.203 -12.422 1 35.53 5 PHE B C 1
ATOM 911 O O . PHE B 1 5 ? -16.406 -11.594 -12.164 1 35.53 5 PHE B O 1
ATOM 918 N N . LEU B 1 6 ? -14.586 -12.117 -11.461 1 39.41 6 LEU B N 1
ATOM 919 C CA . LEU B 1 6 ? -14.305 -10.758 -11 1 39.41 6 LEU B CA 1
ATOM 920 C C . LEU B 1 6 ? -14.18 -9.797 -12.18 1 39.41 6 LEU B C 1
ATOM 922 O O . LEU B 1 6 ? -13.211 -9.867 -12.938 1 39.41 6 LEU B O 1
ATOM 926 N N . SER B 1 7 ? -15.344 -9.609 -13.031 1 33.22 7 SER B N 1
ATOM 927 C CA . SER B 1 7 ? -15.477 -8.633 -14.102 1 33.22 7 SER B CA 1
ATOM 928 C C . SER B 1 7 ? -14.875 -7.285 -13.711 1 33.22 7 SER B C 1
ATOM 930 O O . SER B 1 7 ? -15.133 -6.273 -14.367 1 33.22 7 SER B O 1
ATOM 932 N N . ALA B 1 8 ? -14.859 -6.941 -12.445 1 40.62 8 ALA B N 1
ATOM 933 C CA . ALA B 1 8 ? -14.484 -5.531 -12.477 1 40.62 8 ALA B CA 1
ATOM 934 C C . ALA B 1 8 ? -13.492 -5.254 -13.602 1 40.62 8 ALA B C 1
ATOM 936 O O . ALA B 1 8 ? -12.727 -6.141 -14 1 40.62 8 ALA B O 1
ATOM 937 N N . GLY B 1 9 ? -13.82 -4.32 -14.484 1 41.56 9 GLY B N 1
ATOM 938 C CA . GLY B 1 9 ? -12.844 -3.748 -15.391 1 41.56 9 GLY B CA 1
ATOM 939 C C . GLY B 1 9 ? -11.414 -3.969 -14.945 1 41.56 9 GLY B C 1
ATOM 940 O O . GLY B 1 9 ? -10.969 -3.377 -13.961 1 41.56 9 GLY B O 1
ATOM 941 N N . CYS B 1 10 ? -10.945 -5.086 -15 1 48 10 CYS B N 1
ATOM 942 C CA . CYS B 1 10 ? -9.656 -5.652 -14.609 1 48 10 CYS B CA 1
ATOM 943 C C . CYS B 1 10 ? -8.523 -4.66 -14.867 1 48 10 CYS B C 1
ATOM 945 O O . CYS B 1 10 ? -7.867 -4.715 -15.906 1 48 10 CYS B O 1
ATOM 947 N N . SER B 1 11 ? -8.789 -3.449 -14.938 1 57.09 11 SER B N 1
ATOM 948 C CA . SER B 1 11 ? -7.582 -2.688 -15.234 1 57.09 11 SER B CA 1
ATOM 949 C C . SER B 1 11 ? -6.492 -2.955 -14.203 1 57.09 11 SER B C 1
ATOM 951 O O . SER B 1 11 ? -6.781 -3.139 -13.016 1 57.09 11 SER B O 1
ATOM 953 N N . GLY B 1 12 ? -5.656 -3.869 -14.539 1 76.12 12 GLY B N 1
ATOM 954 C CA . GLY B 1 12 ? -4.398 -4.121 -13.852 1 76.12 12 GLY B CA 1
ATOM 955 C C . GLY B 1 12 ? -3.709 -2.854 -13.391 1 76.12 12 GLY B C 1
ATOM 956 O O . GLY B 1 12 ? -2.506 -2.859 -13.117 1 76.12 12 GLY B O 1
ATOM 957 N N . GLN B 1 13 ? -4.723 -1.692 -13.445 1 91.5 13 GLN B N 1
ATOM 958 C CA . GLN B 1 13 ? -4.016 -0.465 -13.094 1 91.5 13 GLN B CA 1
ATOM 959 C C . GLN B 1 13 ? -4.695 0.244 -11.922 1 91.5 13 GLN B C 1
ATOM 961 O O . GLN B 1 13 ? -5.887 0.557 -11.984 1 91.5 13 GLN B O 1
ATOM 966 N N . LEU B 1 14 ? -3.99 0.417 -10.953 1 93.56 14 LEU B N 1
ATOM 967 C CA . LEU B 1 14 ? -4.41 1.23 -9.82 1 93.56 14 LEU B CA 1
ATOM 968 C C . LEU B 1 14 ? -3.777 2.617 -9.883 1 93.56 14 LEU B C 1
ATOM 970 O O . LEU B 1 14 ? -2.568 2.744 -10.086 1 93.56 14 LEU B O 1
ATOM 974 N N . THR B 1 15 ? -4.66 3.625 -9.75 1 95.19 15 THR B N 1
ATOM 975 C CA . THR B 1 15 ? -4.172 4.996 -9.641 1 95.19 15 THR B CA 1
ATOM 976 C C . THR B 1 15 ? -4.613 5.629 -8.328 1 95.19 15 THR B C 1
ATOM 978 O O . THR B 1 15 ? -5.781 5.531 -7.949 1 95.19 15 THR B O 1
ATOM 981 N N . VAL B 1 16 ? -3.705 6.168 -7.621 1 95.94 16 VAL B N 1
ATOM 982 C CA . VAL B 1 16 ? -3.926 6.922 -6.391 1 95.94 16 VAL B CA 1
ATOM 983 C C . VAL B 1 16 ? -3.549 8.383 -6.609 1 95.94 16 VAL B C 1
ATOM 985 O O . VAL B 1 16 ? -2.441 8.688 -7.055 1 95.94 16 VAL B O 1
ATOM 988 N N . THR B 1 17 ? -4.516 9.258 -6.281 1 96.62 17 THR B N 1
ATOM 989 C CA . THR B 1 17 ? -4.309 10.68 -6.543 1 96.62 17 THR B CA 1
ATOM 990 C C . THR B 1 17 ? -4.355 11.477 -5.242 1 96.62 17 THR B C 1
ATOM 992 O O . THR B 1 17 ? -5.305 11.359 -4.465 1 96.62 17 THR B O 1
ATOM 995 N N . GLN B 1 18 ? -3.326 12.273 -4.992 1 97.19 18 GLN B N 1
ATOM 996 C CA . GLN B 1 18 ? -3.205 13.195 -3.869 1 97.19 18 GLN B CA 1
ATOM 997 C C . GLN B 1 18 ? -2.594 14.523 -4.312 1 97.19 18 GLN B C 1
ATOM 999 O O . GLN B 1 18 ? -1.802 14.562 -5.258 1 97.19 18 GLN B O 1
ATOM 1004 N N . PRO B 1 19 ? -3.086 15.672 -3.652 1 95.06 19 PRO B N 1
ATOM 1005 C CA . PRO B 1 19 ? -2.338 16.906 -3.941 1 95.06 19 PRO B CA 1
ATOM 1006 C C . PRO B 1 19 ? -0.86 16.797 -3.568 1 95.06 19 PRO B C 1
ATOM 1008 O O . PRO B 1 19 ? -0.523 16.219 -2.529 1 95.06 19 PRO B O 1
ATOM 1011 N N . PRO B 1 20 ? -0.021 17.359 -4.41 1 93.12 20 PRO B N 1
ATOM 1012 C CA . PRO B 1 20 ? 1.41 17.141 -4.195 1 93.12 20 PRO B CA 1
ATOM 1013 C C . PRO B 1 20 ? 1.946 17.875 -2.967 1 93.12 20 PRO B C 1
ATOM 1015 O O . PRO B 1 20 ? 2.877 17.391 -2.314 1 93.12 20 PRO B O 1
ATOM 1018 N N . VAL B 1 21 ? 1.343 19.062 -2.711 1 94 21 VAL B N 1
ATOM 1019 C CA . VAL B 1 21 ? 1.923 19.844 -1.625 1 94 21 VAL B CA 1
ATOM 1020 C C . VAL B 1 21 ? 0.816 20.578 -0.86 1 94 21 VAL B C 1
ATOM 1022 O O . VAL B 1 21 ? -0.163 21.031 -1.456 1 94 21 VAL B O 1
ATOM 1025 N N . LYS B 1 22 ? 1.025 20.625 0.451 1 94.31 22 LYS B N 1
ATOM 1026 C CA . LYS B 1 22 ? 0.224 21.453 1.351 1 94.31 22 LYS B CA 1
ATOM 1027 C C . LYS B 1 22 ? 1.112 22.25 2.299 1 94.31 22 LYS B C 1
ATOM 1029 O O . LYS B 1 22 ? 2.104 21.734 2.816 1 94.31 22 LYS B O 1
ATOM 1034 N N . THR B 1 23 ? 0.815 23.531 2.387 1 93.12 23 THR B N 1
ATOM 1035 C CA . THR B 1 23 ? 1.512 24.391 3.336 1 93.12 23 THR B CA 1
ATOM 1036 C C . THR B 1 23 ? 0.576 24.828 4.461 1 93.12 23 THR B C 1
ATOM 1038 O O . THR B 1 23 ? -0.575 25.188 4.211 1 93.12 23 THR B O 1
ATOM 1041 N N . SER B 1 24 ? 1.104 24.703 5.684 1 94.06 24 SER B N 1
ATOM 1042 C CA . SER B 1 24 ? 0.271 25.062 6.824 1 94.06 24 SER B CA 1
ATOM 1043 C C . SER B 1 24 ? 1.069 25.828 7.867 1 94.06 24 SER B C 1
ATOM 1045 O O . SER B 1 24 ? 2.299 25.891 7.801 1 94.06 24 SER B O 1
ATOM 1047 N N . THR B 1 25 ? 0.368 26.562 8.742 1 94.62 25 THR B N 1
ATOM 1048 C CA . THR B 1 25 ? 0.975 27.219 9.898 1 94.62 25 THR B CA 1
ATOM 1049 C C . THR B 1 25 ? 0.74 26.406 11.172 1 94.62 25 THR B C 1
ATOM 1051 O O . THR B 1 25 ? -0.313 25.781 11.328 1 94.62 25 THR B O 1
ATOM 1054 N N . PRO B 1 26 ? 1.781 26.438 12.039 1 95.38 26 PRO B N 1
ATOM 1055 C CA . PRO B 1 26 ? 1.575 25.719 13.297 1 95.38 26 PRO B CA 1
ATOM 1056 C C . PRO B 1 26 ? 0.296 26.141 14.016 1 95.38 26 PRO B C 1
ATOM 1058 O O . PRO B 1 26 ? -0.038 27.328 14.047 1 95.38 26 PRO B O 1
ATOM 1061 N N . GLY B 1 27 ? -0.35 25.156 14.523 1 97.06 27 GLY B N 1
ATOM 1062 C CA . GLY B 1 27 ? -1.584 25.422 15.242 1 97.06 27 GLY B CA 1
ATOM 1063 C C . GLY B 1 27 ? -2.822 25.281 14.375 1 97.06 27 GLY B C 1
ATOM 1064 O O . GLY B 1 27 ? -3.936 25.172 14.891 1 97.06 27 GLY B O 1
ATOM 1065 N N . SER B 1 28 ? -2.633 25.25 13.07 1 97.38 28 SER B N 1
ATOM 1066 C CA . SER B 1 28 ? -3.756 25.172 12.148 1 97.38 28 SER B CA 1
ATOM 1067 C C . SER B 1 28 ? -4.199 23.734 11.938 1 97.38 28 SER B C 1
ATOM 1069 O O . SER B 1 28 ? -3.59 22.797 12.469 1 97.38 28 SER B O 1
ATOM 1071 N N . THR B 1 29 ? -5.332 23.531 11.312 1 98.31 29 THR B N 1
ATOM 1072 C CA . THR B 1 29 ? -5.816 22.219 10.867 1 98.31 29 THR B CA 1
ATOM 1073 C C . THR B 1 29 ? -5.617 22.062 9.367 1 98.31 29 THR B C 1
ATOM 1075 O O . THR B 1 29 ? -5.953 22.953 8.586 1 98.31 29 THR B O 1
ATOM 1078 N N . VAL B 1 30 ? -5.047 20.984 8.977 1 97.88 30 VAL B N 1
ATOM 1079 C CA . VAL B 1 30 ? -4.832 20.703 7.562 1 97.88 30 VAL B CA 1
ATOM 1080 C C . VAL B 1 30 ? -5.523 19.391 7.191 1 97.88 30 VAL B C 1
ATOM 1082 O O . VAL B 1 30 ? -5.586 18.469 8 1 97.88 30 VAL B O 1
ATOM 1085 N N . THR B 1 31 ? -6.082 19.344 5.953 1 98.44 31 THR B N 1
ATOM 1086 C CA . THR B 1 31 ? -6.668 18.125 5.406 1 98.44 31 THR B CA 1
ATOM 1087 C C . THR B 1 31 ? -5.945 17.703 4.133 1 98.44 31 THR B C 1
ATOM 1089 O O . THR B 1 31 ? -5.566 18.547 3.316 1 98.44 31 THR B O 1
ATOM 1092 N N . ILE B 1 32 ? -5.727 16.438 4.004 1 97.56 32 ILE B N 1
ATOM 1093 C CA . ILE B 1 32 ? -5.105 15.844 2.826 1 97.56 32 ILE B CA 1
ATOM 1094 C C . ILE B 1 32 ? -6.047 14.812 2.207 1 97.56 32 ILE B C 1
ATOM 1096 O O . ILE B 1 32 ? -6.449 13.852 2.871 1 97.56 32 ILE B O 1
ATOM 1100 N N . SER B 1 33 ? -6.363 15.039 0.986 1 98 33 SER B N 1
ATOM 1101 C CA . SER B 1 33 ? -7.273 14.125 0.309 1 98 33 SER B CA 1
ATOM 1102 C C . SER B 1 33 ? -6.512 13 -0.381 1 98 33 SER B C 1
ATOM 1104 O O . SER B 1 33 ? -5.348 13.164 -0.754 1 98 33 SER B O 1
ATOM 1106 N N . CYS B 1 34 ? -7.152 11.875 -0.556 1 97.94 34 CYS B N 1
ATOM 1107 C CA . CYS B 1 34 ? -6.684 10.719 -1.313 1 97.94 34 CYS B CA 1
ATOM 1108 C C . CYS B 1 34 ? -7.824 10.078 -2.096 1 97.94 34 CYS B C 1
ATOM 1110 O O . CYS B 1 34 ? -8.82 9.641 -1.509 1 97.94 34 CYS B O 1
ATOM 1112 N N . LYS B 1 35 ? -7.648 10.055 -3.43 1 97.69 35 LYS B N 1
ATOM 1113 C CA . LYS B 1 35 ? -8.648 9.422 -4.285 1 97.69 35 LYS B CA 1
ATOM 1114 C C . LYS B 1 35 ? -8.047 8.258 -5.066 1 97.69 35 LYS B C 1
ATOM 1116 O O . LYS B 1 35 ? -6.918 8.352 -5.555 1 97.69 35 LYS B O 1
ATOM 1121 N N . THR B 1 36 ? -8.781 7.18 -5.102 1 96.19 36 THR B N 1
ATOM 1122 C CA . THR B 1 36 ? -8.406 6.035 -5.926 1 96.19 36 THR B CA 1
ATOM 1123 C C . THR B 1 36 ? -9.359 5.891 -7.113 1 96.19 36 THR B C 1
ATOM 1125 O O . THR B 1 36 ? -10.508 6.32 -7.047 1 96.19 36 THR B O 1
ATOM 1128 N N . ASN B 1 37 ? -8.828 5.336 -8.188 1 95.19 37 ASN B N 1
ATOM 1129 C CA . ASN B 1 37 ? -9.68 5.16 -9.367 1 95.19 37 ASN B CA 1
ATOM 1130 C C . ASN B 1 37 ? -10.633 3.986 -9.195 1 95.19 37 ASN B C 1
ATOM 1132 O O . ASN B 1 37 ? -11.547 3.801 -10.008 1 95.19 37 ASN B O 1
ATOM 1136 N N . GLN B 1 38 ? -10.438 3.17 -8.164 1 93.44 38 GLN B N 1
ATOM 1137 C CA . GLN B 1 38 ? -11.305 2.066 -7.773 1 93.44 38 GLN B CA 1
ATOM 1138 C C . GLN B 1 38 ? -11.594 2.088 -6.277 1 93.44 38 GLN B C 1
ATOM 1140 O O . GLN B 1 38 ? -10.742 2.504 -5.484 1 93.44 38 GLN B O 1
ATOM 1145 N N . ALA B 1 39 ? -12.82 1.656 -5.953 1 96.19 39 ALA B N 1
ATOM 1146 C CA . ALA B 1 39 ? -13.125 1.529 -4.531 1 96.19 39 ALA B CA 1
ATOM 1147 C C . ALA B 1 39 ? -12.164 0.564 -3.848 1 96.19 39 ALA B C 1
ATOM 1149 O O . ALA B 1 39 ? -11.719 -0.415 -4.453 1 96.19 39 ALA B O 1
ATOM 1150 N N . VAL B 1 40 ? -11.906 0.835 -2.566 1 97.62 40 VAL B N 1
ATOM 1151 C CA . VAL B 1 40 ? -11.055 -0.068 -1.802 1 97.62 40 VAL B CA 1
ATOM 1152 C C . VAL B 1 40 ? -11.875 -1.267 -1.321 1 97.62 40 VAL B C 1
ATOM 1154 O O . VAL B 1 40 ? -13.102 -1.224 -1.314 1 97.62 40 VAL B O 1
ATOM 1157 N N . PHE B 1 41 ? -11.195 -2.312 -1.08 1 96.69 41 PHE B N 1
ATOM 1158 C CA . PHE B 1 41 ? -11.797 -3.496 -0.481 1 96.69 41 PHE B CA 1
ATOM 1159 C C . PHE B 1 41 ? -12.391 -3.17 0.884 1 96.69 41 PHE B C 1
ATOM 1161 O O . PHE B 1 41 ? -11.805 -2.412 1.658 1 96.69 41 PHE B O 1
ATOM 1168 N N . THR B 1 42 ? -13.594 -3.668 1.137 1 97 42 THR B N 1
ATOM 1169 C CA . THR B 1 42 ? -14.258 -3.516 2.426 1 97 42 THR B CA 1
ATOM 1170 C C . THR B 1 42 ? -14.477 -4.871 3.088 1 97 42 THR B C 1
ATOM 1172 O O . THR B 1 42 ? -14.938 -5.816 2.443 1 97 42 THR B O 1
ATOM 1175 N N . TYR B 1 43 ? -14.094 -4.965 4.285 1 96.62 43 TYR B N 1
ATOM 1176 C CA . TYR B 1 43 ? -14.289 -6.164 5.094 1 96.62 43 TYR B CA 1
ATOM 1177 C C . TYR B 1 43 ? -14.68 -5.797 6.523 1 96.62 43 TYR B C 1
ATOM 1179 O O . TYR B 1 43 ? -14.055 -4.934 7.145 1 96.62 43 TYR B O 1
ATOM 1187 N N . SER B 1 44 ? -15.797 -6.492 7.121 1 95.81 44 SER B N 1
ATOM 1188 C CA . SER B 1 44 ? -16.312 -6.223 8.469 1 95.81 44 SER B CA 1
ATOM 1189 C C . SER B 1 44 ? -16.562 -4.734 8.672 1 95.81 44 SER B C 1
ATOM 1191 O O . SER B 1 44 ? -16.141 -4.164 9.688 1 95.81 44 SER B O 1
ATOM 1193 N N . ASN B 1 45 ? -16.984 -4.039 7.691 1 94.75 45 ASN B N 1
ATOM 1194 C CA . ASN B 1 45 ? -17.406 -2.645 7.707 1 94.75 45 ASN B CA 1
ATOM 1195 C C . ASN B 1 45 ? -16.219 -1.697 7.789 1 94.75 45 ASN B C 1
ATOM 1197 O O . ASN B 1 45 ? -16.344 -0.569 8.266 1 94.75 45 ASN B O 1
ATOM 1201 N N . GLN B 1 46 ? -15.094 -2.217 7.469 1 97.06 46 GLN B N 1
ATOM 1202 C CA . GLN B 1 46 ? -13.906 -1.373 7.422 1 97.06 46 GLN B CA 1
ATOM 1203 C C . GLN B 1 46 ? -13.336 -1.303 6.008 1 97.06 46 GLN B C 1
ATOM 1205 O O . GLN B 1 46 ? -13.188 -2.328 5.34 1 97.06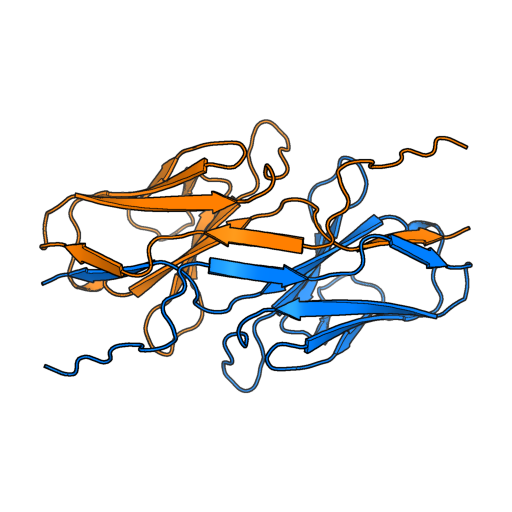 46 GLN B O 1
ATOM 1210 N N . ASP B 1 47 ? -13.141 -0.095 5.59 1 98.25 47 ASP B N 1
ATOM 1211 C CA . ASP B 1 47 ? -12.445 0.093 4.32 1 98.25 47 ASP B CA 1
ATOM 1212 C C . ASP B 1 47 ? -10.938 -0.081 4.484 1 98.25 47 ASP B C 1
ATOM 1214 O O . ASP B 1 47 ? -10.336 0.488 5.398 1 98.25 47 ASP B O 1
ATOM 1218 N N . TYR B 1 48 ? -10.336 -0.856 3.57 1 98.12 48 TYR B N 1
ATOM 1219 C CA . TYR B 1 48 ? -8.922 -1.206 3.676 1 98.12 48 TYR B CA 1
ATOM 1220 C C . TYR B 1 48 ? -8.047 -0.143 3.021 1 98.12 48 TYR B C 1
ATOM 1222 O O . TYR B 1 48 ? -7.605 -0.309 1.883 1 98.12 48 TYR B O 1
ATOM 1230 N N . LEU B 1 49 ? -7.809 0.871 3.73 1 98.5 49 LEU B N 1
ATOM 1231 C CA . LEU B 1 49 ? -6.91 1.968 3.393 1 98.5 49 LEU B CA 1
ATOM 1232 C C . LEU B 1 49 ? -6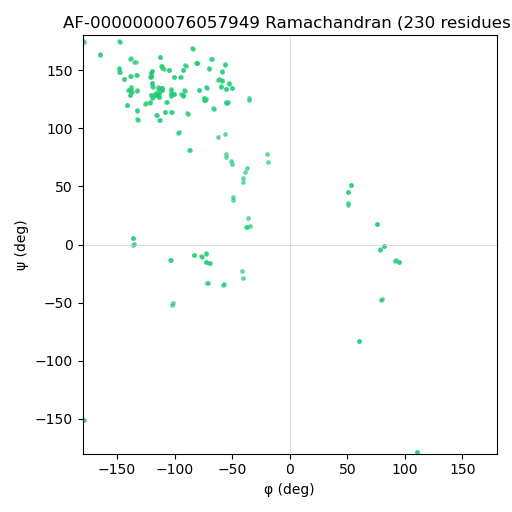.082 2.387 4.605 1 98.5 49 LEU B C 1
ATOM 1234 O O . LEU B 1 49 ? -6.609 2.492 5.715 1 98.5 49 LEU B O 1
ATOM 1238 N N . HIS B 1 50 ? -4.793 2.576 4.363 1 98.69 50 HIS B N 1
ATOM 1239 C CA . HIS B 1 50 ? -3.883 2.992 5.426 1 98.69 50 HIS B CA 1
ATOM 1240 C C . HIS B 1 50 ? -3.221 4.324 5.094 1 98.69 50 HIS B C 1
ATOM 1242 O O . HIS B 1 50 ? -2.881 4.582 3.938 1 98.69 50 HIS B O 1
ATOM 1248 N N . TRP B 1 51 ? -3 5.133 6.152 1 98.81 51 TRP B N 1
ATOM 1249 C CA . TRP B 1 51 ? -2.236 6.367 6.004 1 98.81 51 TRP B CA 1
ATOM 1250 C C . TRP B 1 51 ? -0.822 6.203 6.551 1 98.81 51 TRP B C 1
ATOM 1252 O O . TRP B 1 51 ? -0.633 5.684 7.656 1 98.81 51 TRP B O 1
ATOM 1262 N N . TYR B 1 52 ? 0.087 6.664 5.746 1 98.5 52 TYR B N 1
ATOM 1263 C CA . TYR B 1 52 ? 1.493 6.609 6.133 1 98.5 52 TYR B CA 1
ATOM 1264 C C . TYR B 1 52 ? 2.102 8.008 6.172 1 98.5 52 TYR B C 1
ATOM 1266 O O . TYR B 1 52 ? 1.684 8.898 5.426 1 98.5 52 TYR B O 1
ATOM 1274 N N . GLN B 1 53 ? 3.02 8.164 7.051 1 98.19 53 GLN B N 1
ATOM 1275 C CA . GLN B 1 53 ? 3.902 9.328 7.141 1 98.19 53 GLN B CA 1
ATOM 1276 C C . GLN B 1 53 ? 5.348 8.945 6.824 1 98.19 53 GLN B C 1
ATOM 1278 O O . GLN B 1 53 ? 5.836 7.906 7.285 1 98.19 53 GLN B O 1
ATOM 1283 N N . GLN B 1 54 ? 5.977 9.773 5.996 1 97.44 54 GLN B N 1
ATOM 1284 C CA . GLN B 1 54 ? 7.379 9.508 5.684 1 97.44 54 GLN B CA 1
ATOM 1285 C C . GLN B 1 54 ? 8.219 10.781 5.816 1 97.44 54 GLN B C 1
ATOM 1287 O O . GLN B 1 54 ? 8.094 11.695 5 1 97.44 54 GLN B O 1
ATOM 1292 N N . LYS B 1 55 ? 8.977 10.766 6.848 1 95.88 55 LYS B N 1
ATOM 1293 C CA . LYS B 1 55 ? 9.922 11.859 7.023 1 95.88 55 LYS B CA 1
ATOM 1294 C C . LYS B 1 55 ? 11.172 11.648 6.172 1 95.88 55 LYS B C 1
ATOM 1296 O O . LYS B 1 55 ? 11.508 10.516 5.82 1 95.88 55 LYS B O 1
ATOM 1301 N N . SER B 1 56 ? 11.836 12.773 5.871 1 92.88 56 SER B N 1
ATOM 1302 C CA . SER B 1 56 ? 13 12.727 4.996 1 92.88 56 SER B CA 1
ATOM 1303 C C . SER B 1 56 ? 14.031 11.727 5.5 1 92.88 56 SER B C 1
ATOM 1305 O O . SER B 1 56 ? 14.422 11.766 6.672 1 92.88 56 SER B O 1
ATOM 1307 N N . GLY B 1 57 ? 14.336 10.727 4.547 1 92.38 57 GLY B N 1
ATOM 1308 C CA . GLY B 1 57 ? 15.391 9.773 4.844 1 92.38 57 GLY B CA 1
ATOM 1309 C C . GLY B 1 57 ? 14.93 8.633 5.734 1 92.38 57 GLY B C 1
ATOM 1310 O O . GLY B 1 57 ? 15.727 7.766 6.102 1 92.38 57 GLY B O 1
ATOM 1311 N N . GLN B 1 58 ? 13.766 8.586 6.156 1 96.19 58 GLN B N 1
ATOM 1312 C CA . GLN B 1 58 ? 13.242 7.562 7.055 1 96.19 58 GLN B CA 1
ATOM 1313 C C . GLN B 1 58 ? 12.227 6.672 6.336 1 96.19 58 GLN B C 1
ATOM 1315 O O . GLN B 1 58 ? 11.602 7.094 5.363 1 96.19 58 GLN B O 1
ATOM 1320 N N . PRO B 1 59 ? 12.133 5.484 6.844 1 97 59 PRO B N 1
ATOM 1321 C CA . PRO B 1 59 ? 11.094 4.629 6.262 1 97 59 PRO B CA 1
ATOM 1322 C C . PRO B 1 59 ? 9.68 5.113 6.59 1 97 59 PRO B C 1
ATOM 1324 O O . PRO B 1 59 ? 9.492 5.918 7.508 1 97 59 PRO B O 1
ATOM 1327 N N . PRO B 1 60 ? 8.719 4.664 5.789 1 97.31 60 PRO B N 1
ATOM 1328 C CA . PRO B 1 60 ? 7.336 5.051 6.082 1 97.31 60 PRO B CA 1
ATOM 1329 C C . PRO B 1 60 ? 6.855 4.551 7.441 1 97.31 60 PRO B C 1
ATOM 1331 O O . PRO B 1 60 ? 7.195 3.434 7.844 1 97.31 60 PRO B O 1
ATOM 1334 N N . LYS B 1 61 ? 6.125 5.379 8.047 1 97.94 61 LYS B N 1
ATOM 1335 C CA . LYS B 1 61 ? 5.496 5.059 9.328 1 97.94 61 LYS B CA 1
ATOM 1336 C C . LYS B 1 61 ? 3.977 4.988 9.188 1 97.94 61 LYS B C 1
ATOM 1338 O O . LYS B 1 61 ? 3.35 5.918 8.68 1 97.94 61 LYS B O 1
ATOM 1343 N N . LEU B 1 62 ? 3.43 3.895 9.711 1 98.38 62 LEU B N 1
ATOM 1344 C CA . LEU B 1 62 ? 1.978 3.748 9.703 1 98.38 62 LEU B CA 1
ATOM 1345 C C . LEU B 1 62 ? 1.333 4.672 10.727 1 98.38 62 LEU B C 1
ATOM 1347 O O . LEU B 1 62 ? 1.682 4.633 11.906 1 98.38 62 LEU B O 1
ATOM 1351 N N . LEU B 1 63 ? 0.404 5.516 10.312 1 98.81 63 LEU B N 1
ATOM 1352 C CA . LEU B 1 63 ? -0.294 6.434 11.211 1 98.81 63 LEU B CA 1
ATOM 1353 C C . LEU B 1 63 ? -1.685 5.91 11.547 1 98.81 63 LEU B C 1
ATOM 1355 O O . LEU B 1 63 ? -2.066 5.867 12.719 1 98.81 63 LEU B O 1
ATOM 1359 N N . ILE B 1 64 ? -2.426 5.559 10.516 1 98.88 64 ILE B N 1
ATOM 1360 C CA . ILE B 1 64 ? -3.838 5.207 10.641 1 98.88 64 ILE B CA 1
ATOM 1361 C C . ILE B 1 64 ? -4.145 3.992 9.766 1 98.88 64 ILE B C 1
ATOM 1363 O O . ILE B 1 64 ? -3.783 3.961 8.586 1 98.88 64 ILE B O 1
ATOM 1367 N N . LYS B 1 65 ? -4.809 3.031 10.328 1 98.38 65 LYS B N 1
ATOM 1368 C CA . LYS B 1 65 ? -5.254 1.839 9.609 1 98.38 65 LYS B CA 1
ATOM 1369 C C . LYS B 1 65 ? -6.754 1.891 9.328 1 98.38 65 LYS B C 1
ATOM 1371 O O . LYS B 1 65 ? -7.52 2.441 10.125 1 98.38 65 LYS B O 1
ATOM 1376 N N . TYR B 1 66 ? -7.117 1.264 8.227 1 98.44 66 TYR B N 1
ATOM 1377 C CA . TYR B 1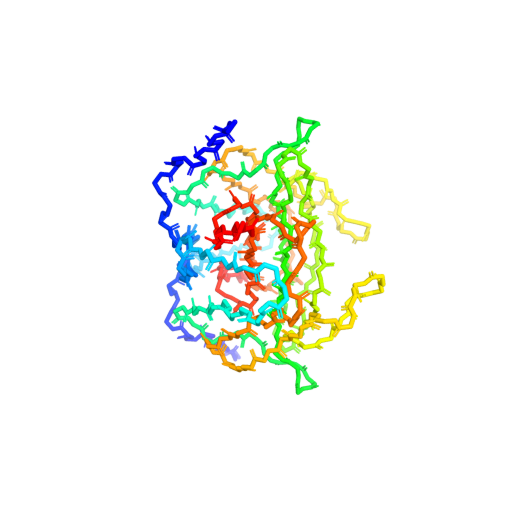 66 ? -8.531 1.115 7.91 1 98.44 66 TYR B CA 1
ATOM 1378 C C . TYR B 1 66 ? -9.258 2.453 8.008 1 98.44 66 TYR B C 1
ATOM 1380 O O . TYR B 1 66 ? -10.297 2.559 8.656 1 98.44 66 TYR B O 1
ATOM 1388 N N . VAL B 1 67 ? -8.609 3.373 7.449 1 98.62 67 VAL B N 1
ATOM 1389 C CA . VAL B 1 67 ? -9.156 4.703 7.215 1 98.62 67 VAL B CA 1
ATOM 1390 C C . VAL B 1 67 ? -9.086 5.523 8.5 1 98.62 67 VAL B C 1
ATOM 1392 O O . VAL B 1 67 ? -8.594 6.652 8.5 1 98.62 67 VAL B O 1
ATOM 1395 N N . SER B 1 68 ? -9.523 4.941 9.641 1 98.56 68 SER B N 1
ATOM 1396 C CA . SER B 1 68 ? -9.734 5.852 10.766 1 98.56 68 SER B CA 1
ATOM 1397 C C . SER B 1 68 ? -9.164 5.277 12.055 1 98.56 68 SER B C 1
ATOM 1399 O O . SER B 1 68 ? -9.281 5.895 13.117 1 98.56 68 SER B O 1
ATOM 1401 N N . THR B 1 69 ? -8.594 4.152 12.062 1 98.56 69 THR B N 1
ATOM 1402 C CA . THR B 1 69 ? -8.031 3.555 13.273 1 98.56 69 THR B CA 1
ATOM 1403 C C . THR B 1 69 ? -6.578 3.988 13.461 1 98.56 69 THR B C 1
ATOM 1405 O O . THR B 1 69 ? -5.688 3.539 12.734 1 98.56 69 THR B O 1
ATOM 1408 N N . ARG B 1 70 ? -6.348 4.734 14.477 1 98.69 70 ARG B N 1
ATOM 1409 C CA . ARG B 1 70 ? -4.996 5.223 14.727 1 98.69 70 ARG B CA 1
ATOM 1410 C C . ARG B 1 70 ? -4.09 4.102 15.219 1 98.69 70 ARG B C 1
ATOM 1412 O O . ARG B 1 70 ? -4.496 3.285 16.047 1 98.69 70 ARG B O 1
ATOM 1419 N N . GLU B 1 71 ? -2.93 4.102 14.648 1 98.5 71 GLU B N 1
ATOM 1420 C CA . GLU B 1 71 ? -1.893 3.197 15.141 1 98.5 71 GLU B CA 1
ATOM 1421 C C . GLU B 1 71 ? -1.383 3.635 16.516 1 98.5 71 GLU B C 1
ATOM 1423 O O . GLU B 1 71 ? -1.334 4.832 16.812 1 98.5 71 GLU B O 1
ATOM 1428 N N . SER B 1 72 ? -0.916 2.621 17.281 1 97.94 72 SER B N 1
ATOM 1429 C CA . SER B 1 72 ? -0.337 2.957 18.578 1 97.94 72 SER B CA 1
ATOM 1430 C C . SER B 1 72 ? 0.789 3.977 18.438 1 97.94 72 SER B C 1
ATOM 1432 O O . SER B 1 72 ? 1.633 3.855 17.547 1 97.94 72 SER B O 1
ATOM 1434 N N . GLY B 1 73 ? 0.749 4.988 19.312 1 97.81 73 GLY B N 1
ATOM 1435 C CA . GLY B 1 73 ? 1.799 5.996 19.312 1 97.81 73 GLY B CA 1
ATOM 1436 C C . GLY B 1 73 ? 1.486 7.188 18.438 1 97.81 73 GLY B C 1
ATOM 1437 O O . GLY B 1 73 ? 2.178 8.211 18.484 1 97.81 73 GLY B O 1
ATOM 1438 N N . THR B 1 74 ? 0.477 7.066 17.578 1 98.5 74 THR B N 1
ATOM 1439 C CA . THR B 1 74 ? 0.071 8.195 16.75 1 98.5 74 THR B CA 1
ATOM 1440 C C . THR B 1 74 ? -0.681 9.234 17.578 1 98.5 74 THR B C 1
ATOM 1442 O O . THR B 1 74 ? -1.646 8.898 18.266 1 98.5 74 THR B O 1
ATOM 1445 N N . PRO B 1 75 ? -0.224 10.445 17.531 1 98.38 75 PRO B N 1
ATOM 1446 C CA . PRO B 1 75 ? -0.9 11.484 18.312 1 98.38 75 PRO B CA 1
ATOM 1447 C C . PRO B 1 75 ? -2.387 11.594 17.984 1 98.38 75 PRO B C 1
ATOM 1449 O O . PRO B 1 75 ? -2.793 11.336 16.859 1 98.38 75 PRO B O 1
ATOM 1452 N N . ALA B 1 76 ? -3.176 12.086 18.922 1 97.94 76 ALA B N 1
ATOM 1453 C CA . ALA B 1 76 ? -4.629 12.188 18.812 1 97.94 76 ALA B CA 1
ATOM 1454 C C . ALA B 1 76 ? -5.02 13.242 17.781 1 97.94 76 ALA B C 1
ATOM 1456 O O . ALA B 1 76 ? -6.168 13.289 17.328 1 97.94 76 ALA B O 1
ATOM 1457 N N . ARG B 1 77 ? -4.148 14.078 17.406 1 98 77 ARG B N 1
ATOM 1458 C CA . ARG B 1 77 ? -4.445 15.148 16.469 1 98 77 ARG B CA 1
ATOM 1459 C C . ARG B 1 77 ? -4.621 14.602 15.047 1 98 77 ARG B C 1
ATOM 1461 O O . ARG B 1 77 ? -5.098 15.312 14.156 1 98 77 ARG B O 1
ATOM 1468 N N . PHE B 1 78 ? -4.191 13.359 14.82 1 98.81 78 PHE B N 1
ATOM 1469 C CA . PHE B 1 78 ? -4.363 12.727 13.523 1 98.81 78 PHE B CA 1
ATOM 1470 C C . PHE B 1 78 ? -5.672 11.945 13.469 1 98.81 78 PHE B C 1
ATOM 1472 O O . PHE B 1 78 ? -5.984 11.18 14.383 1 98.81 78 PHE B O 1
ATOM 1479 N N . SER B 1 79 ? -6.383 12.18 12.367 1 98.88 79 SER B N 1
ATOM 1480 C CA . SER B 1 79 ? -7.609 11.422 12.148 1 98.88 79 SER B CA 1
ATOM 1481 C C . SER B 1 79 ? -7.859 11.195 10.664 1 98.88 79 SER B C 1
ATOM 1483 O O . SER B 1 79 ? -7.371 11.961 9.82 1 98.88 79 SER B O 1
ATOM 1485 N N . GLY B 1 80 ? -8.477 10.086 10.352 1 98.81 80 GLY B N 1
ATOM 1486 C CA . GLY B 1 80 ? -8.844 9.766 8.977 1 98.81 80 GLY B CA 1
ATOM 1487 C C . GLY B 1 80 ? -10.336 9.586 8.781 1 98.81 80 GLY B C 1
ATOM 1488 O O . GLY B 1 80 ? -11.031 9.133 9.695 1 98.81 80 GLY B O 1
ATOM 1489 N N . SER B 1 81 ? -10.758 9.93 7.578 1 98.81 81 SER B N 1
ATOM 1490 C CA . SER B 1 81 ? -12.156 9.773 7.215 1 98.81 81 SER B CA 1
ATOM 1491 C C . SER B 1 81 ? -12.312 9.453 5.73 1 98.81 81 SER B C 1
ATOM 1493 O O . SER B 1 81 ? -11.328 9.461 4.984 1 98.81 81 SER B O 1
ATOM 1495 N N . GLY B 1 82 ? -13.594 9.18 5.344 1 98.56 82 GLY B N 1
ATOM 1496 C CA . GLY B 1 82 ? -13.906 8.844 3.967 1 98.56 82 GLY B CA 1
ATOM 1497 C C . GLY B 1 82 ? -14.312 7.391 3.785 1 98.56 82 GLY B C 1
ATOM 1498 O O . GLY B 1 82 ? -14.344 6.625 4.75 1 98.56 82 GLY B O 1
ATOM 1499 N N . SER B 1 83 ? -14.555 7.129 2.523 1 98.06 83 SER B N 1
ATOM 1500 C CA . SER B 1 83 ? -15.008 5.781 2.199 1 98.06 83 SER B CA 1
ATOM 1501 C C . SER B 1 83 ? -14.891 5.504 0.705 1 98.06 83 SER B C 1
ATOM 1503 O O . SER B 1 83 ? -14.703 6.426 -0.091 1 98.06 83 SER B O 1
ATOM 1505 N N . SER B 1 84 ? -14.953 4.184 0.394 1 97.25 84 SER B N 1
ATOM 1506 C CA . SER B 1 84 ? -14.992 3.678 -0.975 1 97.25 84 SER B CA 1
ATOM 1507 C C . SER B 1 84 ? -13.75 4.086 -1.754 1 97.25 84 SER B C 1
ATOM 1509 O O . SER B 1 84 ? -12.719 3.416 -1.684 1 97.25 84 SER B O 1
ATOM 1511 N N . SER B 1 85 ? -13.727 5.305 -2.316 1 97.88 85 SER B N 1
ATOM 1512 C CA . SER B 1 85 ? -12.602 5.688 -3.156 1 97.88 85 SER B CA 1
ATOM 1513 C C . SER B 1 85 ? -12.133 7.105 -2.842 1 97.88 85 SER B C 1
ATOM 1515 O O . SER B 1 85 ? -11.312 7.668 -3.57 1 97.88 85 SER B O 1
ATOM 1517 N N . ASP B 1 86 ? -12.703 7.758 -1.79 1 98.62 86 ASP B N 1
ATOM 1518 C CA . ASP B 1 86 ? -12.438 9.148 -1.427 1 98.62 86 ASP B CA 1
ATOM 1519 C C . ASP B 1 86 ? -12.164 9.281 0.069 1 98.62 86 ASP B C 1
ATOM 1521 O O . ASP B 1 86 ? -13.062 9.094 0.891 1 98.62 86 ASP B O 1
ATOM 1525 N N . PHE B 1 87 ? -10.93 9.672 0.38 1 98.75 87 PHE B N 1
ATOM 1526 C CA . PHE B 1 87 ? -10.5 9.641 1.773 1 98.75 87 PHE B CA 1
ATOM 1527 C C . PHE B 1 87 ? -9.789 10.938 2.146 1 98.75 87 PHE B C 1
ATOM 1529 O O . PHE B 1 87 ? -9.32 11.664 1.272 1 98.75 87 PHE B O 1
ATOM 1536 N N . THR B 1 88 ? -9.797 11.211 3.434 1 98.88 88 THR B N 1
ATOM 1537 C CA . THR B 1 88 ? -9.172 12.438 3.928 1 98.88 88 THR B CA 1
ATOM 1538 C C . THR B 1 88 ? -8.398 12.164 5.211 1 98.88 88 THR B C 1
ATOM 1540 O O . THR B 1 88 ? -8.914 11.523 6.133 1 98.88 88 THR B O 1
ATOM 1543 N N . LEU B 1 89 ? -7.184 12.578 5.25 1 98.88 89 LEU B N 1
ATOM 1544 C CA . LEU B 1 89 ? -6.402 12.688 6.48 1 98.88 89 LEU B CA 1
ATOM 1545 C C . LEU B 1 89 ? -6.527 14.094 7.07 1 98.88 89 LEU B C 1
ATOM 1547 O O . LEU B 1 89 ? -6.344 15.086 6.367 1 98.88 89 LEU B O 1
ATOM 1551 N N . THR B 1 90 ? -6.859 14.195 8.305 1 98.88 90 THR B N 1
ATOM 1552 C CA . THR B 1 90 ? -6.938 15.477 9 1 98.88 90 THR B CA 1
ATOM 1553 C C . THR B 1 90 ? -5.887 15.555 10.102 1 98.88 90 THR B C 1
ATOM 1555 O O . THR B 1 90 ? -5.762 14.641 10.914 1 98.88 90 THR B O 1
ATOM 1558 N N . ILE B 1 91 ? -5.117 16.594 10.117 1 98.62 91 ILE B N 1
ATOM 1559 C CA . ILE B 1 91 ? -4.164 16.891 11.18 1 98.62 91 ILE B CA 1
ATOM 1560 C C . ILE B 1 91 ? -4.566 18.188 11.875 1 98.62 91 ILE B C 1
ATOM 1562 O O . ILE B 1 91 ? -4.496 19.266 11.281 1 98.62 91 ILE B O 1
ATOM 1566 N N . SER B 1 92 ? -4.973 18.078 13.07 1 98.44 92 SER B N 1
ATOM 1567 C CA . SER B 1 92 ? -5.336 19.266 13.844 1 98.44 92 SER B CA 1
ATOM 1568 C C . SER B 1 92 ? -4.148 19.781 14.656 1 98.44 92 SER B C 1
ATOM 1570 O O . SER B 1 92 ? -3.273 19 15.047 1 98.44 92 SER B O 1
ATOM 1572 N N . GLY B 1 93 ? -4.133 21.125 14.891 1 97.94 93 GLY B N 1
ATOM 1573 C CA . GLY B 1 93 ? -3.033 21.672 15.664 1 97.94 93 GLY B CA 1
ATOM 1574 C C . GLY B 1 93 ? -1.67 21.297 15.117 1 97.94 93 GLY B C 1
ATOM 1575 O O . GLY B 1 93 ? -0.811 20.812 15.859 1 97.94 93 GLY B O 1
ATOM 1576 N N . VAL B 1 94 ? -1.493 21.531 13.859 1 97.88 94 VAL B N 1
ATOM 1577 C CA . VAL B 1 94 ? -0.278 21.156 13.141 1 97.88 94 VAL B CA 1
ATOM 1578 C C . VAL B 1 94 ? 0.946 21.656 13.906 1 97.88 94 VAL B C 1
ATOM 1580 O O . VAL B 1 94 ? 0.952 22.781 14.414 1 97.88 94 VAL B O 1
ATOM 1583 N N . GLN B 1 95 ? 1.915 20.812 14.031 1 97.12 95 GLN B N 1
ATOM 1584 C CA . GLN B 1 95 ? 3.199 21.141 14.648 1 97.12 95 GLN B CA 1
ATOM 1585 C C . GLN B 1 95 ? 4.324 21.109 13.617 1 97.12 95 GLN B C 1
ATOM 1587 O O . GLN B 1 95 ? 4.172 20.531 12.539 1 97.12 95 GLN B O 1
ATOM 1592 N N . ALA B 1 96 ? 5.441 21.75 13.953 1 94.62 96 ALA B N 1
ATOM 1593 C CA . ALA B 1 96 ? 6.605 21.75 13.07 1 94.62 96 ALA B CA 1
ATOM 1594 C C . ALA B 1 96 ? 7.07 20.344 12.758 1 94.62 96 ALA B C 1
ATOM 1596 O O . ALA B 1 96 ? 7.508 20.047 11.641 1 94.62 96 ALA B O 1
ATOM 1597 N N . GLU B 1 97 ? 6.93 19.438 13.742 1 95.56 97 GLU B N 1
ATOM 1598 C CA . GLU B 1 97 ? 7.426 18.078 13.594 1 95.56 97 GLU B CA 1
ATOM 1599 C C . GLU B 1 97 ? 6.555 17.281 12.633 1 95.56 97 GLU B C 1
ATOM 1601 O O . GLU B 1 97 ? 6.922 16.172 12.219 1 95.56 97 GLU B O 1
ATOM 1606 N N . ASP B 1 98 ? 5.465 17.828 12.219 1 97.31 98 ASP B N 1
ATOM 1607 C CA . ASP B 1 98 ? 4.551 17.125 11.328 1 97.31 98 ASP B CA 1
ATOM 1608 C C . ASP B 1 98 ? 4.992 17.25 9.875 1 97.31 98 ASP B C 1
ATOM 1610 O O . ASP B 1 98 ? 4.395 16.656 8.977 1 97.31 98 ASP B O 1
ATOM 1614 N N . ALA B 1 99 ? 5.996 18.094 9.555 1 96.06 99 ALA B N 1
ATOM 1615 C CA . ALA B 1 99 ? 6.52 18.188 8.195 1 96.06 99 ALA B CA 1
ATOM 1616 C C . ALA B 1 99 ? 6.969 16.828 7.684 1 96.06 99 ALA B C 1
ATOM 1618 O O . ALA B 1 99 ? 7.777 16.156 8.328 1 96.06 99 ALA B O 1
ATOM 1619 N N . ALA B 1 100 ? 6.43 16.375 6.609 1 96.44 100 ALA B N 1
ATOM 1620 C CA . ALA B 1 100 ? 6.668 15.055 6.031 1 96.44 100 ALA B CA 1
ATOM 1621 C C . ALA B 1 100 ? 5.875 14.867 4.738 1 96.44 100 ALA B C 1
ATOM 1623 O O . ALA B 1 100 ? 5.148 15.773 4.312 1 96.44 100 ALA B O 1
ATOM 1624 N N . VAL B 1 101 ? 6.109 13.742 4.078 1 96.44 101 VAL B N 1
ATOM 1625 C CA . VAL B 1 101 ? 5.215 13.281 3.021 1 96.44 101 VAL B CA 1
ATOM 1626 C C . VAL B 1 101 ? 4.176 12.328 3.6 1 96.44 101 VAL B C 1
ATOM 1628 O O . VAL B 1 101 ? 4.516 11.414 4.359 1 96.44 101 VAL B O 1
ATOM 1631 N N . TYR B 1 102 ? 2.98 12.617 3.299 1 97.19 102 TYR B N 1
ATOM 1632 C CA . TYR B 1 102 ? 1.88 11.75 3.697 1 97.19 102 TYR B CA 1
ATOM 1633 C C . TYR B 1 102 ? 1.258 11.07 2.482 1 97.19 102 TYR B C 1
ATOM 1635 O O . TYR B 1 102 ? 1.039 11.703 1.45 1 97.19 102 TYR B O 1
ATOM 1643 N N . TYR B 1 103 ? 0.998 9.773 2.568 1 96.75 103 TYR B N 1
ATOM 1644 C CA . TYR B 1 103 ? 0.319 9.117 1.459 1 96.75 103 TYR B CA 1
ATOM 1645 C C . TYR B 1 103 ? -0.548 7.965 1.957 1 96.75 103 TYR B C 1
ATOM 1647 O O . TYR B 1 103 ? -0.314 7.426 3.041 1 96.75 103 TYR B O 1
ATOM 1655 N N . CYS B 1 104 ? -1.619 7.711 1.176 1 97.56 104 CYS B N 1
ATOM 1656 C CA . CYS B 1 104 ? -2.496 6.594 1.504 1 97.56 104 CYS B CA 1
ATOM 1657 C C . CYS B 1 104 ? -2.102 5.344 0.727 1 97.56 104 CYS B C 1
ATOM 1659 O O . CYS B 1 104 ? -1.505 5.438 -0.347 1 97.56 104 CYS B O 1
ATOM 1661 N N . GLN B 1 105 ? -2.225 4.195 1.319 1 97.44 105 GLN B N 1
ATOM 1662 C CA . GLN B 1 105 ? -2.105 2.879 0.703 1 97.44 105 GLN B CA 1
ATOM 1663 C C . GLN B 1 105 ? -3.463 2.191 0.607 1 97.44 105 GLN B C 1
ATOM 1665 O O . GLN B 1 105 ? -4.059 1.834 1.627 1 97.44 105 GLN B O 1
ATOM 1670 N N . ALA B 1 106 ? -3.904 2.006 -0.65 1 97.5 106 ALA B N 1
ATOM 1671 C CA . ALA B 1 106 ? -5.25 1.493 -0.894 1 97.5 106 ALA B CA 1
ATOM 1672 C C . ALA B 1 106 ? -5.215 0.022 -1.295 1 97.5 106 ALA B C 1
ATOM 1674 O O . ALA B 1 106 ? -4.438 -0.37 -2.17 1 97.5 106 ALA B O 1
ATOM 1675 N N . PHE B 1 107 ? -5.98 -0.772 -0.611 1 96.94 107 PHE B N 1
ATOM 1676 C CA . PHE B 1 107 ? -6.188 -2.166 -0.982 1 96.94 107 PHE B CA 1
ATOM 1677 C C . PHE B 1 107 ? -7.465 -2.328 -1.795 1 96.94 107 PHE B C 1
ATOM 1679 O O . PHE B 1 107 ? -8.555 -2.424 -1.23 1 96.94 107 PHE B O 1
ATOM 1686 N N . THR B 1 108 ? -7.281 -2.344 -3.092 1 93.38 108 THR B N 1
ATOM 1687 C CA . THR B 1 108 ? -8.438 -2.32 -3.982 1 93.38 108 THR B CA 1
ATOM 1688 C C . THR B 1 108 ? -8.695 -3.705 -4.566 1 93.38 108 THR B C 1
ATOM 1690 O O . THR B 1 108 ? -9.758 -3.953 -5.145 1 93.38 108 THR B O 1
ATOM 1693 N N . GLY B 1 109 ? -7.727 -4.574 -4.402 1 89.81 109 GLY B N 1
ATOM 1694 C CA . GLY B 1 109 ? -7.812 -5.844 -5.102 1 89.81 109 GLY B CA 1
ATOM 1695 C C . GLY B 1 109 ? -7.422 -5.746 -6.566 1 89.81 109 GLY B C 1
ATOM 1696 O O . GLY B 1 109 ? -7.441 -6.746 -7.289 1 89.81 109 GLY B O 1
ATOM 1697 N N . VAL B 1 110 ? -7.152 -4.543 -6.992 1 89.69 110 VAL B N 1
ATOM 1698 C CA . VAL B 1 110 ? -6.637 -4.391 -8.344 1 89.69 110 VAL B CA 1
ATOM 1699 C C . VAL B 1 110 ? -5.246 -5.012 -8.445 1 89.69 110 VAL B C 1
ATOM 1701 O O . VAL B 1 110 ? -4.328 -4.613 -7.723 1 89.69 110 VAL B O 1
ATOM 1704 N N . GLY B 1 111 ? -5.082 -5.918 -9.18 1 95.31 111 GLY B N 1
ATOM 1705 C CA . GLY B 1 111 ? -3.867 -6.688 -9.398 1 95.31 111 GLY B CA 1
ATOM 1706 C C . GLY B 1 111 ? -4.031 -7.781 -10.438 1 95.31 111 GLY B C 1
ATOM 1707 O O . GLY B 1 111 ? -4.734 -7.598 -11.43 1 95.31 111 GLY B O 1
ATOM 1708 N N . THR B 1 112 ? -3.311 -8.844 -10.344 1 96 112 THR B N 1
ATOM 1709 C CA . THR B 1 112 ? -3.367 -9.953 -11.289 1 96 112 THR B CA 1
ATOM 1710 C C . THR B 1 112 ? -4.16 -11.125 -10.703 1 96 112 THR B C 1
ATOM 1712 O O . THR B 1 112 ? -3.771 -11.695 -9.68 1 96 112 THR B O 1
ATOM 1715 N N . GLY B 1 113 ? -5.285 -11.398 -11.305 1 96 113 GLY B N 1
ATOM 1716 C CA . GLY B 1 113 ? -6 -12.609 -10.938 1 96 113 GLY B CA 1
ATOM 1717 C C . GLY B 1 113 ? -5.355 -13.867 -11.469 1 96 113 GLY B C 1
ATOM 1718 O O . GLY B 1 113 ? -5.105 -13.984 -12.672 1 96 113 GLY B O 1
ATOM 1719 N N . LEU B 1 114 ? -5.055 -14.797 -10.555 1 95.81 114 LEU B N 1
ATOM 1720 C CA . LEU B 1 114 ? -4.465 -16.062 -10.953 1 95.81 114 LEU B CA 1
ATOM 1721 C C . LEU B 1 114 ? -5.48 -17.203 -10.828 1 95.81 114 LEU B C 1
ATOM 1723 O O . LEU B 1 114 ? -6.094 -17.375 -9.773 1 95.81 114 LEU B O 1
ATOM 1727 N N . THR B 1 115 ? -5.695 -17.859 -11.891 1 92.75 115 THR B N 1
ATOM 1728 C CA . THR B 1 115 ? -6.473 -19.094 -11.875 1 92.75 115 THR B CA 1
ATOM 1729 C C . THR B 1 115 ? -5.605 -20.297 -12.258 1 92.75 115 THR B C 1
ATOM 1731 O O . THR B 1 115 ? -4.715 -20.172 -13.102 1 92.75 115 THR B O 1
ATOM 1734 N N . ALA B 1 116 ? -5.746 -21.375 -11.469 1 85.44 116 ALA B N 1
ATOM 1735 C CA . ALA B 1 116 ? -5.031 -22.625 -11.75 1 85.44 116 ALA B CA 1
ATOM 1736 C C . ALA B 1 116 ? -5.992 -23.734 -12.148 1 85.44 116 ALA B C 1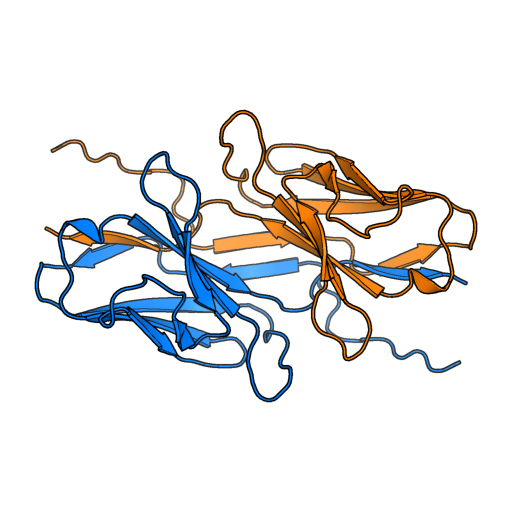
ATOM 1738 O O . ALA B 1 116 ? -6.867 -24.125 -11.367 1 85.44 116 ALA B O 1
ATOM 1739 N N . HIS B 1 117 ? -6.023 -24.109 -13.438 1 81.81 117 HIS B N 1
ATOM 1740 C CA . HIS B 1 117 ? -6.82 -25.234 -13.875 1 81.81 117 HIS B CA 1
ATOM 1741 C C . HIS B 1 117 ? -6.047 -26.094 -14.867 1 81.81 117 HIS B C 1
ATOM 1743 O O . HIS B 1 117 ? -5.125 -25.625 -15.531 1 81.81 117 HIS B O 1
#

Radius of gyration: 18.27 Å; Cα contacts (8 Å, |Δi|>4): 607; chains: 2; bounding box: 38×55×36 Å